Protein AF-A0A1B7IRX9-F1 (afdb_monomer_lite)

InterPro domains:
  IPR057382 Type VI secretion system effector TseH-like [PF25218] (45-172)

Sequence (177 aa):
MAGGWNSYQYPLSPVTQIDPLGLDACKILYPDYPIEYMDGKTSTWLGGHGGILGYDKNGTTKYYEYGRYAPGLKGIVGAKLSADDGNVRSISMPDLVLGKDGNPTDESLEKLKANLSKKAGKNTNAELTCSKNVDEKKLYEYIDKIANDKDRPKYDWNPLSANQCRSFAENAFEAGQ

Organism: NCBI:txid1354251

pLDDT: mean 84.07, std 19.35, range [28.73, 98.25]

Structure (mmCIF, N/CA/C/O backbone):
data_AF-A0A1B7IRX9-F1
#
_entry.id   AF-A0A1B7IRX9-F1
#
loop_
_atom_site.group_PDB
_atom_site.id
_atom_site.type_symbol
_atom_site.label_atom_id
_atom_site.label_alt_id
_atom_site.label_comp_id
_atom_site.label_asym_id
_atom_site.label_entity_id
_atom_site.label_seq_id
_atom_site.pdbx_PDB_ins_code
_atom_site.Cartn_x
_atom_site.Cartn_y
_atom_site.Cartn_z
_atom_site.occupancy
_atom_site.B_iso_or_equiv
_atom_site.auth_seq_id
_atom_site.auth_comp_id
_atom_site.auth_asym_id
_atom_site.auth_atom_id
_atom_site.pdbx_PDB_model_num
ATOM 1 N N . MET A 1 1 ? -2.072 27.822 28.659 1.00 35.50 1 MET A N 1
ATOM 2 C CA . MET A 1 1 ? -3.222 26.887 28.652 1.00 35.50 1 MET A CA 1
ATOM 3 C C . MET A 1 1 ? -4.266 27.511 27.733 1.00 35.50 1 MET A C 1
ATOM 5 O O . MET A 1 1 ? -4.528 28.683 27.928 1.00 35.50 1 MET A O 1
ATOM 9 N N . ALA A 1 2 ? -4.804 26.900 26.683 1.00 37.03 2 ALA A N 1
ATOM 10 C CA . ALA A 1 2 ? -4.904 25.497 26.306 1.00 37.03 2 ALA A CA 1
ATOM 11 C C . ALA A 1 2 ? -4.856 25.370 24.768 1.00 37.03 2 ALA A C 1
ATOM 13 O O . ALA A 1 2 ? -5.314 26.265 24.060 1.00 37.03 2 ALA A O 1
ATOM 14 N N . GLY A 1 3 ? -4.262 24.279 24.276 1.00 30.31 3 GLY A N 1
ATOM 15 C CA . GLY A 1 3 ? -4.197 23.946 22.855 1.00 30.31 3 GLY A CA 1
ATOM 16 C C . GLY A 1 3 ? -5.569 23.549 22.317 1.00 30.31 3 GLY A C 1
ATOM 17 O O . GLY A 1 3 ? -6.278 22.757 22.939 1.00 30.31 3 GLY A O 1
ATOM 18 N N . GLY A 1 4 ? -5.933 24.137 21.178 1.00 31.92 4 GLY A N 1
ATOM 19 C CA . GLY A 1 4 ? -7.154 23.831 20.446 1.00 31.92 4 GLY A CA 1
ATOM 20 C C . GLY A 1 4 ? -7.133 22.406 19.904 1.00 31.92 4 GLY A C 1
ATOM 21 O O . GLY A 1 4 ? -6.112 21.914 19.425 1.00 31.92 4 GLY A O 1
ATOM 22 N N . TRP A 1 5 ? -8.279 21.749 20.021 1.00 32.03 5 TRP A N 1
ATOM 23 C CA . TRP A 1 5 ? -8.534 20.421 19.495 1.00 32.03 5 TRP A CA 1
ATOM 24 C C . TRP A 1 5 ? -8.496 20.473 17.966 1.00 32.03 5 TRP A C 1
ATOM 26 O O . TRP A 1 5 ? -9.339 21.122 17.352 1.00 32.03 5 TRP A O 1
ATOM 36 N N . ASN A 1 6 ? -7.538 19.784 17.348 1.00 32.06 6 ASN A N 1
ATOM 37 C CA . ASN A 1 6 ? -7.607 19.477 15.923 1.00 32.06 6 ASN A CA 1
ATOM 38 C C . ASN A 1 6 ? -8.446 18.207 15.761 1.00 32.06 6 ASN A C 1
ATOM 40 O O . ASN A 1 6 ? -7.935 17.095 15.872 1.00 32.06 6 ASN A O 1
ATOM 44 N N . SER A 1 7 ? -9.747 18.374 15.536 1.00 36.53 7 SER A N 1
ATOM 45 C CA . SER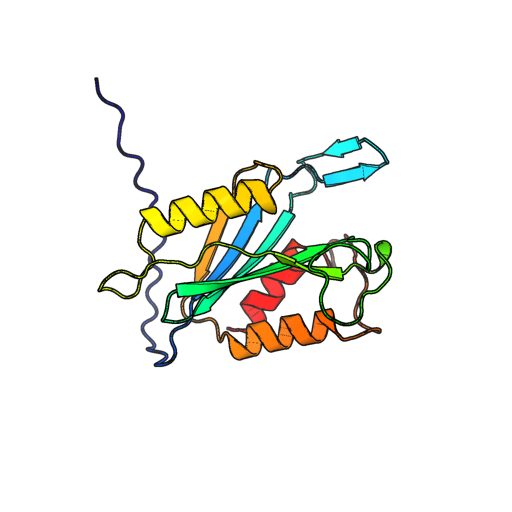 A 1 7 ? -10.611 17.302 15.050 1.00 36.53 7 SER A CA 1
ATOM 46 C C . SER A 1 7 ? -10.246 17.023 13.594 1.00 36.53 7 SER A C 1
ATOM 48 O O . SER A 1 7 ? -10.586 17.810 12.710 1.00 36.53 7 SER A O 1
ATOM 50 N N . TYR A 1 8 ? -9.537 15.923 13.335 1.00 35.66 8 TYR A N 1
ATOM 51 C CA . TYR A 1 8 ? -9.414 15.386 11.982 1.00 35.66 8 TYR A CA 1
ATOM 52 C C . TYR A 1 8 ? -10.816 15.000 11.508 1.00 35.66 8 TYR A C 1
ATOM 54 O O . TYR A 1 8 ? -11.384 13.989 11.910 1.00 35.66 8 TYR A O 1
ATOM 62 N N . GLN A 1 9 ? -11.408 15.879 10.709 1.00 28.73 9 GLN A N 1
ATOM 63 C CA . GLN A 1 9 ? -12.747 15.723 10.178 1.00 28.73 9 GLN A CA 1
ATOM 64 C C . GLN A 1 9 ? -12.656 14.788 8.971 1.00 28.73 9 GLN A C 1
ATOM 66 O O . GLN A 1 9 ? -12.203 15.182 7.897 1.00 28.73 9 GLN A O 1
ATOM 71 N N . TYR A 1 10 ? -13.044 13.529 9.161 1.00 34.88 10 TYR A N 1
ATOM 72 C CA . TYR A 1 10 ? -13.281 12.610 8.054 1.00 34.88 10 TYR A CA 1
ATOM 73 C C . TYR A 1 10 ? -14.354 13.203 7.129 1.00 34.88 10 TYR A C 1
ATOM 75 O O . TYR A 1 10 ? -15.427 13.571 7.621 1.00 34.88 10 TYR A O 1
ATOM 83 N N . PRO A 1 11 ? -14.124 13.314 5.808 1.00 35.00 11 PRO A N 1
ATOM 84 C CA . PRO A 1 11 ? -15.180 13.731 4.902 1.00 35.00 11 PRO A CA 1
ATOM 85 C C . PRO A 1 11 ? -16.249 12.633 4.835 1.00 35.00 11 PRO A C 1
ATOM 87 O O . PRO A 1 11 ? -16.075 11.596 4.198 1.00 35.00 11 PRO A O 1
ATOM 90 N N . LEU A 1 12 ? -17.374 12.875 5.508 1.00 35.41 12 LEU A N 1
ATOM 91 C CA . LEU A 1 12 ? -18.608 12.107 5.372 1.00 35.41 12 LEU A CA 1
ATOM 92 C C . LEU A 1 12 ? -19.212 12.387 3.990 1.00 35.41 12 LEU A C 1
ATOM 94 O O . LEU A 1 12 ? -19.914 13.378 3.803 1.00 35.41 12 LEU A O 1
ATOM 98 N N . SER A 1 13 ? -18.940 11.518 3.018 1.00 36.47 13 SER A N 1
ATOM 99 C CA . SER A 1 13 ? -19.715 11.466 1.772 1.00 36.47 13 SER A CA 1
ATOM 100 C C . SER A 1 13 ? -20.888 10.493 1.951 1.00 36.47 13 SER A C 1
ATOM 102 O O . SER A 1 13 ? -20.649 9.338 2.307 1.00 36.47 13 SER A O 1
ATOM 104 N N . PRO A 1 14 ? -22.152 10.909 1.736 1.00 40.47 14 PRO A N 1
ATOM 105 C CA . PRO A 1 14 ? -23.306 10.047 1.934 1.00 40.47 14 PRO A CA 1
ATOM 106 C C . PRO A 1 14 ? -23.668 9.346 0.621 1.00 40.47 14 PRO A C 1
ATOM 108 O O . PRO A 1 14 ? -24.280 9.943 -0.260 1.00 40.47 14 PRO A O 1
ATOM 111 N N . VAL A 1 15 ? -23.342 8.059 0.500 1.00 36.66 15 VAL A N 1
ATOM 112 C CA . VAL A 1 15 ? -24.047 7.157 -0.421 1.00 36.66 15 VAL A CA 1
ATOM 113 C C . VAL A 1 15 ? -24.377 5.886 0.344 1.00 36.66 15 VAL A C 1
ATOM 115 O O . VAL A 1 15 ? -23.550 5.003 0.533 1.00 36.66 15 VAL A O 1
ATOM 118 N N . THR A 1 16 ? -25.611 5.831 0.834 1.00 37.12 16 THR A N 1
ATOM 119 C CA . THR A 1 16 ? -26.227 4.642 1.413 1.00 37.12 16 THR A CA 1
ATOM 120 C C . THR A 1 16 ? -26.500 3.620 0.313 1.00 37.12 16 THR A C 1
ATOM 122 O O . THR A 1 16 ? -27.545 3.679 -0.334 1.00 37.12 16 THR A O 1
ATOM 125 N N . GLN A 1 17 ? -25.586 2.669 0.132 1.00 33.25 17 GLN A N 1
ATOM 126 C CA . GLN A 1 17 ? -25.903 1.312 -0.310 1.00 33.25 17 GLN A CA 1
ATOM 127 C C . GLN A 1 17 ? -25.131 0.346 0.589 1.00 33.25 17 GLN A C 1
ATOM 129 O O . GLN A 1 17 ? -23.916 0.420 0.710 1.00 33.25 17 GLN A O 1
ATOM 134 N N . ILE A 1 18 ? -25.879 -0.476 1.318 1.00 33.69 18 ILE A N 1
ATOM 135 C CA . ILE A 1 18 ? -25.355 -1.413 2.306 1.00 33.69 18 ILE A CA 1
ATOM 136 C C . ILE A 1 18 ? -24.805 -2.613 1.535 1.00 33.69 18 ILE A C 1
ATOM 138 O O . ILE A 1 18 ? -25.586 -3.428 1.047 1.00 33.69 18 ILE A O 1
ATOM 142 N N . ASP A 1 19 ? -23.482 -2.711 1.427 1.00 36.62 19 ASP A N 1
ATOM 143 C CA . ASP A 1 19 ? -22.813 -3.974 1.133 1.00 36.62 19 ASP A CA 1
ATOM 144 C C . ASP A 1 19 ? -22.775 -4.812 2.430 1.00 36.62 19 ASP A C 1
ATOM 146 O O . ASP A 1 19 ? -22.166 -4.385 3.414 1.00 36.62 19 ASP A O 1
ATOM 150 N N . PRO A 1 20 ? -23.439 -5.981 2.490 1.00 34.28 20 PRO A N 1
ATOM 151 C CA . PRO A 1 20 ? -23.409 -6.858 3.659 1.00 34.28 20 PRO A CA 1
ATOM 152 C C . PRO A 1 20 ? -22.036 -7.511 3.919 1.00 34.28 20 PRO A C 1
ATOM 154 O O . PRO A 1 20 ? -21.896 -8.205 4.932 1.00 34.28 20 PRO A O 1
ATOM 157 N N . LEU A 1 21 ? -21.035 -7.308 3.048 1.00 41.62 21 LEU A N 1
ATOM 158 C CA . LEU A 1 21 ? -19.629 -7.630 3.317 1.00 41.62 21 LEU A CA 1
ATOM 159 C C . LEU A 1 21 ? -18.827 -6.411 3.803 1.00 41.62 21 LEU A C 1
ATOM 161 O O . LEU A 1 21 ? -18.065 -6.585 4.749 1.00 41.62 21 LEU A O 1
ATOM 165 N N . GLY A 1 22 ? -19.063 -5.210 3.260 1.00 42.44 22 GLY A N 1
ATOM 166 C CA . GLY A 1 22 ? -18.784 -3.907 3.885 1.00 42.44 22 GLY A CA 1
ATOM 167 C C . GLY A 1 22 ? -17.327 -3.699 4.286 1.00 42.44 22 GLY A C 1
ATOM 168 O O . GLY A 1 22 ? -17.047 -3.407 5.450 1.00 42.44 22 GLY A O 1
ATOM 169 N N . LEU A 1 23 ? -16.412 -3.926 3.346 1.00 61.25 23 LEU A N 1
ATOM 170 C CA . LEU A 1 23 ? -14.978 -3.824 3.584 1.00 61.25 23 LEU A CA 1
ATOM 171 C C . LEU A 1 23 ? -14.453 -2.496 3.058 1.00 61.25 23 LEU A C 1
ATOM 173 O O . LEU A 1 23 ? -14.716 -2.103 1.924 1.00 61.25 23 LEU A O 1
ATOM 177 N N . ASP A 1 24 ? -13.704 -1.801 3.903 1.00 76.88 24 ASP A N 1
ATOM 178 C CA . ASP A 1 24 ? -13.170 -0.496 3.564 1.00 76.88 24 ASP A CA 1
ATOM 179 C C . ASP A 1 24 ? -11.752 -0.673 3.005 1.00 76.88 24 ASP A C 1
ATOM 181 O O . ASP A 1 24 ? -10.912 -1.399 3.552 1.00 76.88 24 ASP A O 1
ATOM 185 N N . ALA A 1 25 ? -11.454 0.043 1.925 1.00 90.00 25 ALA A N 1
ATOM 186 C CA . ALA A 1 25 ? -10.087 0.224 1.461 1.00 90.00 25 ALA A CA 1
ATOM 187 C C . ALA A 1 25 ? -9.665 1.677 1.650 1.00 90.00 25 ALA A C 1
ATOM 189 O O . ALA A 1 25 ? -10.482 2.593 1.573 1.00 90.00 25 ALA A O 1
ATOM 190 N N . CYS A 1 26 ? -8.374 1.892 1.859 1.00 90.88 26 CYS A N 1
ATOM 191 C CA . CYS A 1 26 ? -7.753 3.195 2.000 1.00 90.88 26 CYS A CA 1
ATOM 192 C C . CYS A 1 26 ? -6.591 3.314 1.023 1.00 90.88 26 CYS A C 1
ATOM 194 O O . CYS A 1 26 ? -5.636 2.540 1.100 1.00 90.88 26 CYS A O 1
ATOM 196 N N . LYS A 1 27 ? -6.628 4.327 0.158 1.00 93.31 27 LYS A N 1
ATOM 197 C CA . LYS A 1 27 ? -5.426 4.812 -0.525 1.00 93.31 27 LYS A CA 1
ATOM 198 C C . LYS A 1 27 ? -4.555 5.529 0.494 1.00 93.31 27 LYS A C 1
ATOM 200 O O . LYS A 1 27 ? -5.067 6.331 1.275 1.00 93.31 27 LYS A O 1
ATOM 205 N N . ILE A 1 28 ? -3.258 5.250 0.482 1.00 93.44 28 ILE A N 1
ATOM 206 C CA . ILE A 1 28 ? -2.276 5.896 1.348 1.00 93.44 28 ILE A CA 1
ATOM 207 C C . ILE A 1 28 ? -1.292 6.651 0.480 1.00 93.44 28 ILE A C 1
ATOM 209 O O . ILE A 1 28 ? -0.673 6.067 -0.408 1.00 93.44 28 ILE A O 1
ATOM 213 N N . LEU A 1 29 ? -1.128 7.936 0.765 1.00 93.44 29 LEU A N 1
ATOM 214 C CA . LEU A 1 29 ? -0.119 8.780 0.152 1.00 93.44 29 LEU A CA 1
ATOM 215 C C . LEU A 1 29 ? 0.897 9.219 1.202 1.00 93.44 29 LEU A C 1
ATOM 217 O O . LEU A 1 29 ? 0.563 9.492 2.353 1.00 93.44 29 LEU A O 1
ATOM 221 N N . TYR A 1 30 ? 2.150 9.306 0.774 1.00 93.50 30 TYR A N 1
ATOM 222 C CA . TYR A 1 30 ? 3.254 9.854 1.550 1.00 93.50 30 TYR A CA 1
ATOM 223 C C . TYR A 1 30 ? 3.849 11.027 0.764 1.00 93.50 30 TYR A C 1
ATOM 225 O O . TYR A 1 30 ? 4.839 10.826 0.054 1.00 93.50 30 TYR A O 1
ATOM 233 N N . PRO A 1 31 ? 3.251 12.232 0.819 1.00 88.88 31 PRO A N 1
ATOM 234 C CA . PRO A 1 31 ? 3.652 13.350 -0.040 1.00 88.88 31 PRO A CA 1
ATOM 235 C C . PRO A 1 31 ? 5.114 13.757 0.155 1.00 88.88 31 PRO A C 1
ATOM 237 O O . PRO A 1 31 ? 5.824 14.010 -0.814 1.00 88.88 31 PRO A O 1
ATOM 240 N N . ASP A 1 32 ? 5.584 13.726 1.403 1.00 89.06 32 ASP A N 1
ATOM 241 C CA . ASP A 1 32 ? 6.950 14.109 1.766 1.00 89.06 32 ASP A CA 1
ATOM 242 C C . ASP A 1 32 ? 7.960 12.961 1.635 1.00 89.06 32 ASP A C 1
ATOM 244 O O . ASP A 1 32 ? 9.106 13.090 2.068 1.00 89.06 32 ASP A O 1
ATOM 248 N N . TYR A 1 33 ? 7.562 11.816 1.069 1.00 89.38 33 TYR A N 1
ATOM 249 C CA . TYR A 1 33 ? 8.454 10.669 0.943 1.00 89.38 33 TYR A CA 1
ATOM 250 C C . TYR A 1 33 ? 9.650 10.995 0.034 1.00 89.38 33 TYR A C 1
ATOM 252 O O . TYR A 1 33 ? 9.459 11.350 -1.134 1.00 89.38 33 TYR A O 1
ATOM 260 N N . PRO A 1 34 ? 10.895 10.818 0.512 1.00 87.19 34 PRO A N 1
ATOM 261 C CA . PRO A 1 34 ? 12.079 11.093 -0.286 1.00 87.19 34 PRO A CA 1
ATOM 262 C C . PRO A 1 34 ? 12.299 9.976 -1.314 1.00 87.19 34 PRO A C 1
ATOM 264 O O . PRO A 1 34 ? 12.723 8.85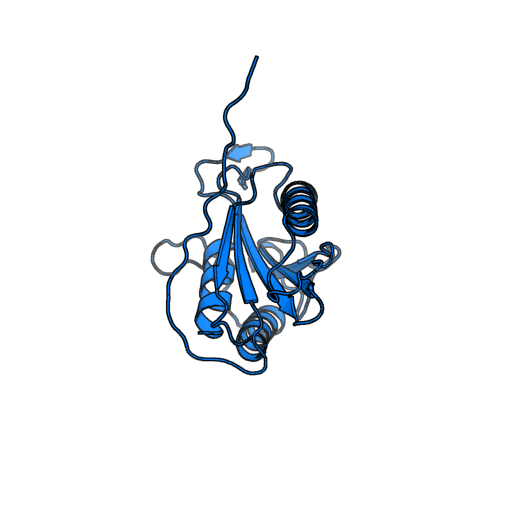8 -0.979 1.00 87.19 34 PRO A O 1
ATOM 267 N N . ILE A 1 35 ? 12.029 10.297 -2.581 1.00 83.31 35 ILE A N 1
ATOM 268 C CA . ILE A 1 35 ? 12.271 9.411 -3.720 1.00 83.31 35 ILE A CA 1
ATOM 269 C C . ILE A 1 35 ? 13.721 9.549 -4.152 1.00 83.31 35 ILE A C 1
ATOM 271 O O . ILE A 1 35 ? 14.186 10.645 -4.464 1.00 83.31 35 ILE A O 1
ATOM 275 N N . GLU A 1 36 ? 14.422 8.423 -4.202 1.00 81.12 36 GLU A N 1
ATOM 276 C CA . GLU A 1 36 ? 15.765 8.350 -4.760 1.00 81.12 36 GLU A CA 1
ATOM 277 C C . GLU A 1 36 ? 15.697 8.288 -6.290 1.00 81.12 36 GLU A C 1
ATOM 279 O O . GLU A 1 36 ? 15.080 7.387 -6.872 1.00 81.12 36 GLU A O 1
ATOM 284 N N . TYR A 1 37 ? 16.289 9.288 -6.940 1.00 76.00 37 TYR A N 1
ATOM 285 C CA . TYR A 1 37 ? 16.298 9.422 -8.402 1.00 76.00 37 TYR A CA 1
ATOM 286 C C . TYR A 1 37 ? 17.691 9.198 -9.002 1.00 76.00 37 TYR A C 1
ATOM 288 O O . TYR A 1 37 ? 17.808 8.912 -10.190 1.00 76.00 37 TYR A O 1
ATOM 296 N N . MET A 1 38 ? 18.734 9.298 -8.179 1.00 74.69 38 MET A N 1
ATOM 297 C CA . MET A 1 38 ? 20.121 8.937 -8.470 1.00 74.69 38 MET A CA 1
ATOM 298 C C . MET A 1 38 ? 20.759 8.439 -7.173 1.00 74.69 38 MET A C 1
ATOM 300 O O . MET A 1 38 ? 20.298 8.827 -6.102 1.00 74.69 38 MET A O 1
ATOM 304 N N . ASP A 1 39 ? 21.826 7.647 -7.273 1.00 79.12 39 ASP A N 1
ATOM 305 C CA . ASP A 1 39 ? 22.533 7.080 -6.118 1.00 79.12 39 ASP A CA 1
ATOM 306 C C . ASP A 1 39 ? 22.854 8.153 -5.059 1.00 79.12 39 ASP A C 1
ATOM 308 O O . ASP A 1 39 ? 23.522 9.157 -5.338 1.00 79.12 39 ASP A O 1
ATOM 312 N N . GLY A 1 40 ? 22.279 7.988 -3.866 1.00 77.06 40 GLY A N 1
ATOM 313 C CA . GLY A 1 40 ? 22.431 8.898 -2.729 1.00 77.06 40 GLY A CA 1
ATOM 314 C C . GLY A 1 40 ? 21.684 10.237 -2.835 1.00 77.06 40 GLY A C 1
ATOM 315 O O . GLY A 1 40 ? 21.737 11.037 -1.898 1.00 77.06 40 GLY A O 1
ATOM 316 N N . LYS A 1 41 ? 20.964 10.510 -3.931 1.00 80.81 41 LYS A N 1
ATOM 317 C CA . LYS A 1 41 ? 20.188 11.745 -4.129 1.00 80.81 41 LYS A CA 1
ATOM 318 C C . LYS A 1 41 ? 18.692 11.483 -4.051 1.00 80.81 41 LYS A C 1
ATOM 320 O O . LYS A 1 41 ? 18.114 10.783 -4.884 1.00 80.81 41 LYS A O 1
ATOM 325 N N . THR A 1 42 ? 18.047 12.138 -3.089 1.00 83.06 42 THR A N 1
ATOM 326 C CA . THR A 1 42 ? 16.599 12.053 -2.884 1.00 83.06 42 THR A CA 1
ATOM 327 C C . THR A 1 42 ? 15.903 13.394 -3.093 1.00 83.06 42 THR A C 1
ATOM 329 O O . THR A 1 42 ? 16.515 14.452 -2.955 1.00 83.06 42 THR A O 1
ATOM 332 N N . SER A 1 43 ? 14.625 13.353 -3.468 1.00 78.56 43 SER A N 1
ATOM 333 C CA . SER A 1 43 ? 13.761 14.530 -3.582 1.00 78.56 43 SER A CA 1
ATOM 334 C C . SER A 1 43 ? 12.342 14.196 -3.134 1.00 78.56 43 SER A C 1
ATOM 336 O O . SER A 1 43 ? 11.837 13.109 -3.419 1.00 78.56 43 SER A O 1
ATOM 338 N N . THR A 1 44 ? 11.693 15.141 -2.456 1.00 81.75 44 THR A N 1
ATOM 339 C CA . THR A 1 44 ? 10.271 15.069 -2.084 1.00 81.75 44 THR A CA 1
ATOM 340 C C . THR A 1 44 ? 9.366 15.695 -3.151 1.00 81.75 44 THR A C 1
ATOM 342 O O . THR A 1 44 ? 8.175 15.414 -3.207 1.00 81.75 44 THR A O 1
ATOM 345 N N . TRP A 1 45 ? 9.924 16.479 -4.083 1.00 75.88 45 TRP A N 1
ATOM 346 C CA . TRP A 1 45 ? 9.158 17.151 -5.144 1.00 75.88 45 TRP A CA 1
ATOM 347 C C . TRP A 1 45 ? 8.663 16.211 -6.246 1.00 75.88 45 TRP A C 1
ATOM 349 O O . TRP A 1 45 ? 7.865 16.608 -7.088 1.00 75.88 45 TRP A O 1
ATOM 359 N N . LEU A 1 46 ? 9.109 14.953 -6.242 1.00 71.31 46 LEU A N 1
ATOM 360 C CA . LEU A 1 46 ? 8.698 13.936 -7.214 1.00 71.31 46 LEU A CA 1
ATOM 361 C C . LEU A 1 46 ? 7.324 13.313 -6.889 1.00 71.31 46 LEU A C 1
ATOM 363 O O . LEU A 1 46 ? 6.899 12.350 -7.528 1.00 71.31 46 LEU A O 1
ATOM 367 N N . GLY A 1 47 ? 6.602 13.892 -5.924 1.00 74.94 47 GLY A N 1
ATOM 368 C CA . GLY A 1 47 ? 5.222 13.540 -5.602 1.00 74.94 47 GLY A CA 1
ATOM 369 C C . GLY A 1 47 ? 5.069 12.369 -4.632 1.00 74.94 47 GLY A C 1
ATOM 370 O O . GLY A 1 47 ? 3.969 11.834 -4.506 1.00 74.94 47 GLY A O 1
ATOM 371 N N . GLY A 1 48 ? 6.150 11.988 -3.951 1.00 87.94 48 GLY A N 1
ATOM 372 C CA . GLY A 1 48 ? 6.111 11.051 -2.837 1.00 87.94 48 GLY A CA 1
ATOM 373 C C . GLY A 1 48 ? 5.867 9.586 -3.214 1.00 87.94 48 GLY A C 1
ATOM 374 O O . GLY A 1 48 ? 6.151 9.140 -4.325 1.00 87.94 48 GLY A O 1
ATOM 375 N N . HIS A 1 49 ? 5.354 8.818 -2.253 1.00 93.69 49 HIS A N 1
ATOM 376 C CA . HIS A 1 49 ? 5.077 7.383 -2.389 1.00 93.69 49 HIS A CA 1
ATOM 377 C C . HIS A 1 49 ? 3.594 7.079 -2.168 1.00 93.69 49 HIS A C 1
ATOM 379 O O . HIS A 1 49 ? 2.869 7.891 -1.595 1.00 93.69 49 HIS A O 1
ATOM 385 N N . GLY A 1 50 ? 3.144 5.915 -2.631 1.00 94.25 50 GLY A N 1
ATOM 386 C CA . GLY A 1 50 ? 1.753 5.490 -2.534 1.00 94.25 50 GLY A CA 1
ATOM 387 C C . GLY A 1 50 ? 1.608 4.005 -2.221 1.00 94.25 50 GLY A C 1
ATOM 388 O O . GLY A 1 50 ? 2.425 3.182 -2.636 1.00 94.25 50 GLY A O 1
ATOM 389 N N . GLY A 1 51 ? 0.542 3.673 -1.504 1.00 96.69 51 GLY A N 1
ATOM 390 C CA . GLY A 1 51 ? 0.158 2.306 -1.183 1.00 96.69 51 GLY A CA 1
ATOM 391 C C . GLY A 1 51 ? -1.351 2.170 -1.022 1.00 96.69 51 GLY A C 1
ATOM 392 O O . GLY A 1 51 ? -2.087 3.157 -1.020 1.00 96.69 51 GLY A O 1
ATOM 393 N N . ILE A 1 52 ? -1.807 0.934 -0.887 1.00 96.62 52 ILE A N 1
ATOM 394 C CA . ILE A 1 52 ? -3.213 0.581 -0.706 1.00 96.62 52 ILE A CA 1
ATOM 395 C C . ILE A 1 52 ? -3.339 -0.332 0.512 1.00 96.62 52 ILE A C 1
ATOM 397 O O . ILE A 1 52 ? -2.542 -1.256 0.693 1.00 96.62 52 ILE A O 1
ATOM 401 N N . LEU A 1 53 ? -4.323 -0.061 1.364 1.00 95.12 53 LEU A N 1
ATOM 402 C CA . LEU A 1 53 ? -4.654 -0.886 2.521 1.00 95.12 53 LEU A CA 1
ATOM 403 C C . LEU A 1 53 ? -6.116 -1.295 2.436 1.00 95.12 53 LEU A C 1
ATOM 405 O O . LEU A 1 53 ? -6.976 -0.428 2.364 1.00 95.12 53 LEU A O 1
ATOM 409 N N . GLY A 1 54 ? -6.389 -2.593 2.471 1.00 92.62 54 GLY A N 1
ATOM 410 C CA . GLY A 1 54 ? -7.730 -3.112 2.750 1.00 92.62 54 GLY A CA 1
ATOM 411 C C . GLY A 1 54 ? -7.825 -3.559 4.203 1.00 92.62 54 GLY A C 1
ATOM 412 O O . GLY A 1 54 ? -6.802 -3.949 4.785 1.00 92.62 54 GLY A O 1
ATOM 413 N N . TYR A 1 55 ? -9.022 -3.514 4.782 1.00 89.62 55 TYR A N 1
ATOM 414 C CA . TYR A 1 55 ? -9.299 -4.217 6.029 1.00 89.62 55 TYR A CA 1
ATOM 415 C C . TYR A 1 55 ? -10.663 -4.894 6.045 1.00 89.62 55 TYR A C 1
ATOM 417 O O . TYR A 1 55 ? -11.636 -4.386 5.489 1.00 89.62 55 TYR A O 1
ATOM 425 N N . ASP A 1 56 ? -10.717 -6.044 6.716 1.00 87.56 56 ASP A N 1
ATOM 426 C CA . ASP A 1 56 ? -11.940 -6.825 6.822 1.00 87.56 56 ASP A CA 1
ATOM 427 C C . ASP A 1 56 ? -12.863 -6.330 7.964 1.00 87.56 56 ASP A C 1
ATOM 429 O O . ASP A 1 56 ? -12.506 -5.467 8.771 1.00 87.56 56 ASP A O 1
ATOM 433 N N . LYS A 1 57 ? -14.050 -6.931 8.095 1.00 86.06 57 LYS A N 1
ATOM 434 C CA . LYS A 1 57 ? -15.020 -6.642 9.171 1.00 86.06 57 LYS A CA 1
ATOM 435 C C . LYS A 1 57 ? -14.534 -6.980 10.587 1.00 86.06 57 LYS A C 1
ATOM 437 O O . LYS A 1 57 ? -15.216 -6.663 11.557 1.00 86.06 57 LYS A O 1
ATOM 442 N N . ASN A 1 58 ? -13.415 -7.691 10.716 1.00 89.25 58 ASN A N 1
ATOM 443 C CA . ASN A 1 58 ? -12.754 -7.964 11.989 1.00 89.25 58 ASN A CA 1
ATOM 444 C C . ASN A 1 58 ? -11.630 -6.948 12.260 1.00 89.25 58 ASN A C 1
ATOM 446 O O . ASN A 1 58 ? -11.006 -7.002 13.317 1.00 89.25 58 ASN A O 1
ATOM 450 N N . GLY A 1 59 ? -11.375 -6.037 11.316 1.00 89.88 59 GLY A N 1
ATOM 451 C CA . GLY A 1 59 ? -10.273 -5.088 11.336 1.00 89.88 59 GLY A CA 1
ATOM 452 C C . GLY A 1 59 ? -8.944 -5.680 10.866 1.00 89.88 59 GLY A C 1
ATOM 453 O O . GLY A 1 59 ? -7.918 -5.017 11.002 1.00 89.88 59 GLY A O 1
ATOM 454 N N . THR A 1 60 ? -8.917 -6.897 10.312 1.00 92.81 60 THR A N 1
ATOM 455 C CA . THR A 1 60 ? -7.684 -7.496 9.789 1.00 92.81 60 THR A CA 1
ATOM 456 C C . THR A 1 60 ? -7.201 -6.719 8.576 1.00 92.81 60 THR A C 1
ATOM 458 O O . THR A 1 60 ? -7.911 -6.616 7.582 1.00 92.81 60 THR A O 1
ATOM 461 N N . THR A 1 61 ? -5.982 -6.188 8.643 1.00 93.44 61 THR A N 1
ATOM 462 C CA . THR A 1 61 ? -5.431 -5.292 7.620 1.00 93.44 61 THR A CA 1
ATOM 463 C C . THR A 1 61 ? -4.518 -6.022 6.640 1.00 93.44 61 THR A C 1
ATOM 465 O O . THR A 1 61 ? -3.723 -6.888 7.016 1.00 93.44 61 THR A O 1
ATOM 468 N N . LYS A 1 62 ? -4.543 -5.610 5.369 1.00 95.56 62 LYS A N 1
ATOM 469 C CA . LYS A 1 62 ? -3.494 -5.953 4.401 1.00 95.56 62 LYS A CA 1
ATOM 470 C C . LYS A 1 62 ? -3.065 -4.721 3.630 1.00 95.56 62 LYS A C 1
ATOM 472 O O . LYS A 1 62 ? -3.864 -4.101 2.934 1.00 95.56 62 LYS A O 1
ATOM 477 N N . TYR A 1 63 ? -1.780 -4.405 3.739 1.00 97.12 63 TYR A N 1
ATOM 478 C CA . TYR A 1 63 ? -1.148 -3.309 3.021 1.00 97.12 63 TYR A CA 1
ATOM 479 C C . TYR A 1 63 ? -0.282 -3.836 1.882 1.00 97.12 63 TYR A C 1
ATOM 481 O O . TYR A 1 63 ? 0.515 -4.768 2.067 1.00 97.12 63 TYR A O 1
ATOM 489 N N . TYR A 1 64 ? -0.397 -3.177 0.735 1.00 98.25 64 TYR A N 1
ATOM 490 C CA . TYR A 1 64 ? 0.423 -3.419 -0.437 1.00 98.25 64 TYR A CA 1
ATOM 491 C C . TYR A 1 64 ? 0.938 -2.107 -1.019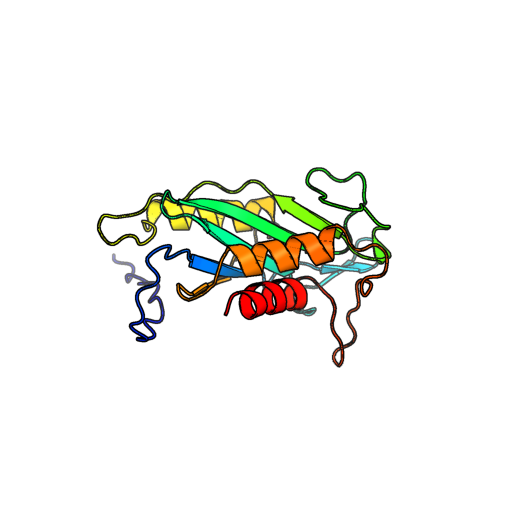 1.00 98.25 64 TYR A C 1
ATOM 493 O O . TYR A 1 64 ? 0.254 -1.086 -1.039 1.00 98.25 64 TYR A O 1
ATOM 501 N N . GLU A 1 65 ? 2.149 -2.161 -1.547 1.00 97.44 65 GLU A N 1
ATOM 502 C CA . GLU A 1 65 ? 2.763 -1.077 -2.298 1.00 97.44 65 GLU A CA 1
ATOM 503 C C . GLU A 1 65 ? 3.434 -1.621 -3.551 1.00 97.44 65 GLU A C 1
ATOM 505 O O . GLU A 1 65 ? 3.855 -2.777 -3.605 1.00 97.44 65 GLU A O 1
ATOM 510 N N . TYR A 1 66 ? 3.546 -0.773 -4.563 1.00 97.25 66 TYR A N 1
ATOM 511 C CA . TYR A 1 66 ? 4.232 -1.094 -5.804 1.00 97.25 66 TYR A CA 1
ATOM 512 C C . TYR A 1 66 ? 5.414 -0.155 -5.982 1.00 97.25 66 TYR A C 1
ATOM 514 O O . TYR A 1 66 ? 5.300 1.043 -5.751 1.00 97.25 66 TYR A O 1
ATOM 522 N N . GLY A 1 67 ? 6.567 -0.684 -6.366 1.00 94.62 67 GLY A N 1
ATOM 523 C CA . GLY A 1 67 ? 7.786 0.111 -6.414 1.00 94.62 67 GLY A CA 1
ATOM 524 C C . GLY A 1 67 ? 8.946 -0.635 -7.038 1.00 94.62 67 GLY A C 1
ATOM 525 O O . GLY A 1 67 ? 8.868 -1.835 -7.295 1.00 94.62 67 GLY A O 1
ATOM 526 N N . ARG A 1 68 ? 10.054 0.076 -7.249 1.00 94.19 68 ARG A N 1
ATOM 527 C CA . ARG A 1 68 ? 11.308 -0.500 -7.751 1.00 94.19 68 ARG A CA 1
ATOM 528 C C . ARG A 1 68 ? 12.044 -1.276 -6.657 1.00 94.19 68 ARG A C 1
ATOM 530 O O . ARG A 1 68 ? 13.097 -0.868 -6.177 1.00 94.19 68 ARG A O 1
ATOM 537 N N . TYR A 1 69 ? 11.440 -2.365 -6.193 1.00 94.81 69 TYR A N 1
ATOM 538 C CA . TYR A 1 69 ? 11.993 -3.203 -5.136 1.00 94.81 69 TYR A CA 1
ATOM 539 C C . TYR A 1 69 ? 12.764 -4.382 -5.720 1.00 94.81 69 TYR A C 1
ATOM 541 O O . TYR A 1 69 ? 12.300 -5.030 -6.658 1.00 94.81 69 TYR A O 1
ATOM 549 N N . ALA A 1 70 ? 13.911 -4.708 -5.122 1.00 95.81 70 ALA A N 1
ATOM 550 C CA . ALA A 1 70 ? 14.663 -5.902 -5.486 1.00 95.81 70 ALA A CA 1
ATOM 551 C C . ALA A 1 70 ? 13.816 -7.175 -5.264 1.00 95.81 70 ALA A C 1
ATOM 553 O O . ALA A 1 70 ? 13.181 -7.292 -4.213 1.00 95.81 70 ALA A O 1
ATOM 554 N N . PRO A 1 71 ? 13.849 -8.165 -6.177 1.00 96.06 71 PRO A N 1
ATOM 555 C CA . PRO A 1 71 ? 13.014 -9.371 -6.086 1.00 96.06 71 PRO A CA 1
ATOM 556 C C . PRO A 1 71 ? 13.266 -10.218 -4.829 1.00 96.06 71 PRO A C 1
ATOM 558 O O . PRO A 1 71 ? 12.383 -10.945 -4.376 1.00 96.06 71 PRO A O 1
ATOM 561 N N . GLY A 1 72 ? 14.468 -10.119 -4.250 1.00 95.38 72 GLY A N 1
ATOM 562 C CA . GLY A 1 72 ? 14.843 -10.787 -3.000 1.00 95.38 72 GLY A CA 1
ATOM 563 C C . GLY A 1 72 ? 14.450 -10.032 -1.724 1.00 95.38 72 GLY A C 1
ATOM 564 O O . GLY A 1 72 ? 14.700 -10.532 -0.628 1.00 95.38 72 GLY A O 1
ATOM 565 N N . LEU A 1 73 ? 13.864 -8.833 -1.827 1.00 96.00 73 LEU A N 1
ATOM 566 C CA . LEU A 1 73 ? 13.454 -8.058 -0.659 1.00 96.00 73 LEU A CA 1
ATOM 567 C C . LEU A 1 73 ? 12.347 -8.796 0.114 1.00 96.00 73 LEU A C 1
ATOM 569 O O . LEU A 1 73 ? 11.457 -9.431 -0.455 1.00 96.00 73 LEU A O 1
ATOM 573 N N . LYS A 1 74 ? 12.366 -8.699 1.446 1.00 95.94 74 LYS A N 1
ATOM 574 C CA . LYS A 1 74 ? 11.301 -9.279 2.270 1.00 95.94 74 LYS A CA 1
ATOM 575 C C . LYS A 1 74 ? 9.952 -8.627 1.943 1.00 95.94 74 LYS A C 1
ATOM 577 O O . LYS A 1 74 ? 9.823 -7.398 1.967 1.00 95.94 74 LYS A O 1
ATOM 582 N N . GLY A 1 75 ? 8.948 -9.474 1.722 1.00 95.81 75 GLY A N 1
ATOM 583 C CA . GLY A 1 75 ? 7.569 -9.065 1.459 1.00 95.81 75 GLY A CA 1
ATOM 584 C C . GLY A 1 75 ? 7.220 -8.922 -0.021 1.00 95.81 75 GLY A C 1
ATOM 585 O O . GLY A 1 75 ? 6.084 -8.572 -0.310 1.00 95.81 75 GLY A O 1
ATOM 586 N N . ILE A 1 76 ? 8.137 -9.190 -0.960 1.00 97.69 76 ILE A N 1
ATOM 587 C CA . ILE A 1 76 ? 7.774 -9.228 -2.386 1.00 97.69 76 ILE A CA 1
ATOM 588 C C . ILE A 1 76 ? 6.860 -10.419 -2.666 1.00 97.69 76 ILE A C 1
ATOM 590 O O . ILE A 1 76 ? 7.165 -11.553 -2.279 1.00 97.69 76 ILE A O 1
ATOM 594 N N . VAL A 1 77 ? 5.754 -10.145 -3.354 1.00 96.62 77 VAL A N 1
ATOM 595 C CA . VAL A 1 77 ? 4.721 -11.121 -3.713 1.00 96.62 77 VAL A CA 1
ATOM 596 C C . VAL A 1 77 ? 4.699 -11.373 -5.224 1.00 96.62 77 VAL A C 1
ATOM 598 O O . VAL A 1 77 ? 5.166 -10.551 -6.010 1.00 96.62 77 VAL A O 1
ATOM 601 N N . GLY A 1 78 ? 4.173 -12.532 -5.622 1.00 96.75 78 GLY A N 1
ATOM 602 C CA . GLY A 1 78 ? 4.005 -12.919 -7.024 1.00 96.75 78 GLY A CA 1
ATOM 603 C C . GLY A 1 78 ? 5.304 -13.262 -7.764 1.00 96.75 78 GLY A C 1
ATOM 604 O O . GLY A 1 78 ? 6.170 -13.957 -7.228 1.00 96.75 78 GLY A O 1
ATOM 605 N N . ALA A 1 79 ? 5.417 -12.801 -9.013 1.00 95.94 79 ALA A N 1
ATOM 606 C CA . ALA A 1 79 ? 6.405 -13.239 -9.999 1.00 95.94 79 ALA A CA 1
ATOM 607 C C . ALA A 1 79 ? 7.847 -12.768 -9.741 1.00 95.94 79 ALA A C 1
ATOM 609 O O . ALA A 1 79 ? 8.764 -13.363 -10.305 1.00 95.94 79 ALA A O 1
ATOM 610 N N . LYS A 1 80 ? 8.054 -11.754 -8.882 1.00 95.81 80 LYS A N 1
ATOM 611 C CA . LYS A 1 80 ? 9.379 -11.246 -8.462 1.00 95.81 80 LYS A CA 1
ATOM 612 C C . LYS A 1 80 ? 10.286 -10.884 -9.649 1.00 95.81 80 LYS A C 1
ATOM 614 O O . LYS A 1 80 ? 11.299 -11.536 -9.896 1.00 95.81 80 LYS A O 1
ATOM 619 N N . LEU A 1 81 ? 9.916 -9.833 -10.374 1.00 95.88 81 LEU A N 1
ATOM 620 C CA . LEU A 1 81 ? 10.650 -9.323 -11.535 1.00 95.88 81 LEU A CA 1
ATOM 621 C C . LEU A 1 81 ? 11.894 -8.518 -11.122 1.00 95.88 81 LEU A C 1
ATOM 623 O O . LEU A 1 81 ? 12.184 -8.351 -9.933 1.00 95.88 81 LEU A O 1
ATOM 627 N N . SER A 1 82 ? 12.647 -8.006 -12.099 1.00 96.31 82 SER A N 1
ATOM 628 C CA . SER A 1 82 ? 13.758 -7.092 -11.817 1.00 96.31 82 SER A CA 1
ATOM 629 C C . SER A 1 82 ? 13.267 -5.839 -11.073 1.00 96.31 82 SER A C 1
ATOM 631 O O . SER A 1 82 ? 12.093 -5.476 -11.154 1.00 96.31 82 SER A O 1
ATOM 633 N N . ALA A 1 83 ? 14.151 -5.168 -10.329 1.00 93.94 83 ALA A N 1
ATOM 634 C CA . ALA A 1 83 ? 13.764 -3.954 -9.607 1.00 93.94 83 ALA A CA 1
ATOM 635 C C . ALA A 1 83 ? 13.274 -2.851 -10.561 1.00 93.94 83 ALA A C 1
ATOM 637 O O . ALA A 1 83 ? 12.332 -2.139 -10.224 1.00 93.94 83 ALA A O 1
ATOM 638 N N . ASP A 1 84 ? 13.859 -2.748 -11.755 1.00 92.62 84 ASP A N 1
ATOM 639 C CA . ASP A 1 84 ? 13.493 -1.736 -12.750 1.00 92.62 84 ASP A CA 1
ATOM 640 C C . ASP A 1 84 ? 12.105 -1.976 -13.356 1.00 92.62 84 ASP A C 1
ATOM 642 O O . ASP A 1 84 ? 11.400 -1.021 -13.667 1.00 92.62 84 ASP A O 1
ATOM 646 N N . ASP A 1 85 ? 11.661 -3.234 -13.444 1.00 94.81 85 ASP A N 1
ATOM 647 C CA . ASP A 1 85 ? 10.304 -3.570 -13.895 1.00 94.81 85 ASP A CA 1
ATOM 648 C C . ASP A 1 85 ? 9.237 -3.274 -12.822 1.00 94.81 85 ASP A C 1
ATOM 650 O O . ASP A 1 85 ? 8.036 -3.282 -13.110 1.00 94.81 85 ASP A O 1
ATOM 654 N N . GLY A 1 86 ? 9.670 -2.990 -11.589 1.00 95.25 86 GLY A N 1
ATOM 655 C CA . GLY A 1 86 ? 8.832 -2.808 -10.411 1.00 95.25 86 GLY A CA 1
ATOM 656 C C . GLY A 1 86 ? 8.311 -4.126 -9.849 1.00 95.25 86 GLY A C 1
ATOM 657 O O . GLY A 1 86 ? 8.197 -5.127 -10.547 1.00 95.25 86 GLY A O 1
ATOM 658 N N . ASN A 1 87 ? 7.954 -4.136 -8.569 1.00 97.81 87 ASN A N 1
ATOM 659 C CA . ASN A 1 87 ? 7.408 -5.289 -7.864 1.00 97.81 87 ASN A CA 1
ATOM 660 C C . ASN A 1 87 ? 6.353 -4.854 -6.847 1.00 97.81 87 ASN A C 1
ATOM 662 O O . ASN A 1 87 ? 6.446 -3.770 -6.268 1.00 97.81 87 ASN A O 1
ATOM 666 N N . VAL A 1 88 ? 5.373 -5.724 -6.604 1.00 98.06 88 VAL A N 1
ATOM 667 C CA . VAL A 1 88 ? 4.409 -5.549 -5.514 1.00 98.06 88 VAL A CA 1
ATOM 668 C C . VAL A 1 88 ? 5.024 -6.083 -4.225 1.00 98.06 88 VAL A C 1
ATOM 670 O O . VAL A 1 88 ? 5.592 -7.179 -4.187 1.00 98.06 88 VAL A O 1
ATOM 673 N N . ARG A 1 89 ? 4.899 -5.310 -3.153 1.00 98.06 89 ARG A N 1
ATOM 674 C CA . ARG A 1 89 ? 5.391 -5.641 -1.823 1.00 98.06 89 ARG A CA 1
ATOM 675 C C . ARG A 1 89 ? 4.258 -5.564 -0.817 1.00 98.06 89 ARG A C 1
ATOM 677 O O . ARG A 1 89 ? 3.538 -4.576 -0.760 1.00 98.06 89 ARG A O 1
ATOM 684 N N . SER A 1 90 ? 4.149 -6.590 0.015 1.00 97.75 90 SER A N 1
ATOM 685 C CA . SER A 1 90 ? 3.277 -6.605 1.181 1.00 97.75 90 SER A CA 1
ATOM 686 C C . SER A 1 90 ? 4.077 -6.314 2.448 1.00 97.75 90 SER A C 1
ATOM 688 O O . SER A 1 90 ? 5.151 -6.885 2.678 1.00 97.75 90 SER A O 1
ATOM 690 N N . ILE A 1 91 ? 3.556 -5.410 3.278 1.00 97.19 91 ILE A N 1
ATOM 691 C CA . ILE A 1 91 ? 4.145 -5.057 4.574 1.00 97.19 91 ILE A CA 1
ATOM 692 C C . ILE A 1 91 ? 3.099 -5.266 5.662 1.00 97.19 91 ILE A C 1
ATOM 694 O O . ILE A 1 91 ? 1.998 -4.736 5.585 1.00 97.19 91 ILE A O 1
ATOM 698 N N . SER A 1 92 ? 3.465 -6.006 6.712 1.00 96.69 92 SER A N 1
ATOM 699 C CA . SER A 1 92 ? 2.581 -6.217 7.860 1.00 96.69 92 SER A CA 1
ATOM 700 C C . SER A 1 92 ? 2.326 -4.907 8.616 1.00 96.69 92 SER A C 1
ATOM 702 O O . SER A 1 92 ? 3.252 -4.264 9.143 1.00 96.69 92 SER A O 1
ATOM 704 N N . MET A 1 93 ? 1.043 -4.564 8.688 1.00 96.50 93 MET A N 1
ATOM 705 C CA . MET A 1 93 ? 0.486 -3.448 9.439 1.00 96.50 93 MET A CA 1
ATOM 706 C C . MET A 1 93 ? -0.312 -3.972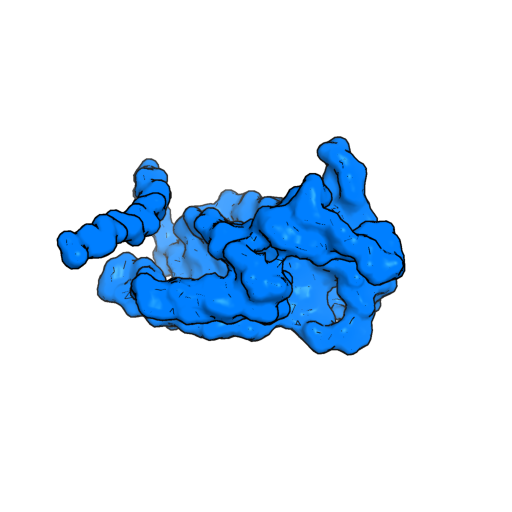 10.638 1.00 96.50 93 MET A C 1
ATOM 708 O O . MET A 1 93 ? -0.685 -5.144 10.651 1.00 96.50 93 MET A O 1
ATOM 712 N N . PRO A 1 94 ? -0.472 -3.166 11.701 1.00 96.94 94 PRO A N 1
ATOM 713 C CA . PRO A 1 94 ? -1.344 -3.540 12.803 1.00 96.94 94 PRO A CA 1
ATOM 714 C C . PRO A 1 94 ? -2.797 -3.569 12.331 1.00 96.94 94 PRO A C 1
ATOM 716 O O . PRO A 1 94 ? -3.231 -2.663 11.622 1.00 96.94 94 PRO A O 1
ATOM 719 N N . ASP A 1 95 ? -3.529 -4.572 12.799 1.00 96.50 95 ASP A N 1
ATOM 720 C CA . ASP A 1 95 ? -4.971 -4.647 12.609 1.00 96.50 95 ASP A CA 1
ATOM 721 C C . ASP A 1 95 ? -5.687 -3.500 13.325 1.00 96.50 95 ASP A C 1
ATOM 723 O O . ASP A 1 95 ? -5.214 -2.961 14.337 1.00 96.50 95 ASP A O 1
ATOM 727 N N . LEU A 1 96 ? -6.833 -3.125 12.771 1.00 92.06 96 LEU A N 1
ATOM 728 C CA . LEU A 1 96 ? -7.712 -2.107 13.311 1.00 92.06 96 LEU A CA 1
ATOM 729 C C . LEU A 1 96 ? -8.610 -2.715 14.383 1.00 92.06 96 LEU A C 1
ATOM 731 O O . LEU A 1 96 ? -9.020 -3.870 14.315 1.00 92.06 96 LEU A O 1
ATOM 735 N N . VAL A 1 97 ? -8.936 -1.908 15.385 1.00 94.75 97 VAL A N 1
ATOM 736 C CA . VAL A 1 97 ? -9.973 -2.248 16.354 1.00 94.75 97 VAL A CA 1
ATOM 737 C C . VAL A 1 97 ? -11.212 -1.512 15.899 1.00 94.75 97 VAL A C 1
ATOM 739 O O . VAL A 1 97 ? -11.190 -0.287 15.816 1.00 94.75 97 VAL A O 1
ATOM 742 N N . LEU A 1 98 ? -12.278 -2.239 15.586 1.00 89.62 98 LEU A N 1
ATOM 743 C CA . LEU A 1 98 ? -13.525 -1.622 15.151 1.00 89.62 98 LEU A CA 1
ATOM 744 C C . LEU A 1 98 ? -14.407 -1.290 16.360 1.00 89.62 98 LEU A C 1
ATOM 746 O O . LEU A 1 98 ? -14.555 -2.086 17.291 1.00 89.62 98 LEU A O 1
ATOM 750 N N . GLY A 1 99 ? -14.972 -0.086 16.354 1.00 87.31 99 GLY A N 1
ATOM 751 C CA . GLY A 1 99 ? -15.972 0.372 17.302 1.00 87.31 99 GLY A CA 1
ATOM 752 C C . GLY A 1 99 ? -17.327 -0.299 17.079 1.00 87.31 99 GLY A C 1
ATOM 753 O O . GLY A 1 99 ? -17.540 -1.074 16.147 1.00 87.31 99 GLY A O 1
ATOM 754 N N . LYS A 1 100 ? -18.292 0.021 17.945 1.00 86.81 100 LYS A N 1
ATOM 755 C CA . LYS A 1 100 ? -19.665 -0.515 17.843 1.00 86.81 100 LYS A CA 1
ATOM 756 C C . LYS A 1 100 ? -20.399 -0.069 16.575 1.00 86.81 100 LYS A C 1
ATOM 758 O O . LYS A 1 100 ? -21.386 -0.684 16.195 1.00 86.81 100 LYS A O 1
ATOM 763 N N . ASP A 1 101 ? -19.937 1.012 15.968 1.00 82.31 101 ASP A N 1
ATOM 764 C CA . ASP A 1 101 ? -20.413 1.581 14.711 1.00 82.31 101 ASP A CA 1
ATOM 765 C C . ASP A 1 101 ? -19.763 0.935 13.473 1.00 82.31 101 ASP A C 1
ATOM 767 O O . ASP A 1 101 ? -20.079 1.315 12.347 1.00 82.31 101 ASP A O 1
ATOM 771 N N . GLY A 1 102 ? -18.860 -0.033 13.671 1.00 82.19 102 GLY A N 1
ATOM 772 C CA . GLY A 1 102 ? -18.120 -0.698 12.603 1.00 82.19 102 GLY A CA 1
ATOM 773 C C . GLY A 1 102 ? -16.994 0.147 12.005 1.00 82.19 102 GLY A C 1
ATOM 774 O O . GLY A 1 102 ? -16.364 -0.293 11.049 1.00 82.19 102 GLY A O 1
ATOM 775 N N . ASN A 1 103 ? -16.720 1.340 12.543 1.00 83.88 103 ASN A N 1
ATOM 776 C CA . ASN A 1 103 ? -15.592 2.163 12.115 1.00 83.88 103 ASN A CA 1
ATOM 777 C C . ASN A 1 103 ? -14.341 1.838 12.944 1.00 83.88 103 ASN A C 1
ATOM 779 O O . ASN A 1 103 ? -14.466 1.448 14.107 1.00 83.88 103 ASN A O 1
ATOM 783 N N . PRO A 1 104 ? -13.127 2.031 12.407 1.00 87.94 104 PRO A N 1
ATOM 784 C CA . PRO A 1 104 ? -11.908 1.939 13.202 1.00 87.94 104 PRO A CA 1
ATOM 785 C C . PRO A 1 104 ? -11.915 2.927 14.374 1.00 87.94 104 PRO A C 1
ATOM 787 O O . PRO A 1 104 ? -12.300 4.083 14.215 1.00 87.94 104 PRO A O 1
ATOM 790 N N . THR A 1 105 ? -11.452 2.496 15.547 1.00 88.31 105 THR A N 1
ATOM 791 C CA . THR A 1 105 ? -11.233 3.406 16.678 1.00 88.31 105 THR A CA 1
ATOM 792 C C . THR A 1 105 ? -10.060 4.338 16.392 1.00 88.31 105 THR A C 1
ATOM 794 O O . THR A 1 105 ? -9.065 3.914 15.795 1.00 88.31 105 THR A O 1
ATOM 797 N N . ASP A 1 106 ? -10.129 5.571 16.902 1.00 86.50 106 ASP A N 1
ATOM 798 C CA . ASP A 1 106 ? -9.056 6.566 16.763 1.00 86.50 106 ASP A CA 1
ATOM 799 C C . ASP A 1 106 ? -7.695 6.014 17.208 1.00 86.50 106 ASP A C 1
ATOM 801 O O . ASP A 1 106 ? -6.695 6.169 16.515 1.00 86.50 106 ASP A O 1
ATOM 805 N N . GLU A 1 107 ? -7.650 5.293 18.333 1.00 92.00 107 GLU A N 1
ATOM 806 C CA . GLU A 1 107 ? -6.415 4.692 18.845 1.00 92.00 107 GLU A CA 1
ATOM 807 C C . GLU A 1 107 ? -5.806 3.680 17.859 1.00 92.00 107 GLU A C 1
ATOM 809 O O . GLU A 1 107 ? -4.597 3.698 17.600 1.00 92.00 107 GLU A O 1
ATOM 814 N N . SER A 1 108 ? -6.631 2.796 17.289 1.00 92.06 108 SER A N 1
ATOM 815 C CA . SER A 1 108 ? -6.150 1.780 16.349 1.00 92.06 108 SER A CA 1
ATOM 816 C C . SER A 1 108 ? -5.695 2.393 15.026 1.00 92.06 108 SER A C 1
ATOM 818 O O . SER A 1 108 ? -4.665 1.991 14.479 1.00 92.06 108 SER A O 1
ATOM 820 N N . LEU A 1 109 ? -6.396 3.428 14.564 1.00 89.75 109 LEU A N 1
ATOM 821 C CA . LEU A 1 109 ? -6.031 4.190 13.384 1.00 89.75 109 LEU A CA 1
ATOM 822 C C . LEU A 1 109 ? -4.714 4.952 13.579 1.00 89.75 109 LEU A C 1
ATOM 824 O O . LEU A 1 109 ? -3.846 4.900 12.709 1.00 89.75 109 LEU A O 1
ATOM 828 N N . GLU A 1 110 ? -4.525 5.644 14.701 1.00 89.69 110 GLU A N 1
ATOM 829 C CA . GLU A 1 110 ? -3.281 6.373 14.972 1.00 89.69 110 GLU A CA 1
ATOM 830 C C . GLU A 1 110 ? -2.089 5.409 15.072 1.00 89.69 110 GLU A C 1
ATOM 832 O O . GLU A 1 110 ? -1.015 5.660 14.514 1.00 89.69 110 GLU A O 1
ATOM 837 N N . LYS A 1 111 ? -2.293 4.229 15.672 1.00 95.94 111 LYS A N 1
ATOM 838 C CA . LYS A 1 111 ? -1.296 3.150 15.674 1.00 95.94 111 LYS A CA 1
ATOM 839 C C . LYS A 1 111 ? -0.981 2.653 14.261 1.00 95.94 111 LYS A C 1
ATOM 841 O O . LYS A 1 111 ? 0.191 2.388 13.956 1.00 95.94 111 LYS A O 1
ATOM 846 N N . LEU A 1 112 ? -1.993 2.525 13.402 1.00 94.88 112 LEU A N 1
ATOM 847 C CA . LEU A 1 112 ? -1.821 2.175 11.995 1.00 94.88 112 LEU A CA 1
ATOM 848 C C . LEU A 1 112 ? -1.019 3.251 11.251 1.00 94.88 112 LEU A C 1
ATOM 850 O O . LEU A 1 112 ? 0.000 2.915 10.649 1.00 94.88 112 LEU A O 1
ATOM 854 N N . LYS A 1 113 ? -1.393 4.532 11.351 1.00 93.12 113 LYS A N 1
ATOM 855 C CA . LYS A 1 113 ? -0.674 5.657 10.723 1.00 93.12 113 LYS A CA 1
ATOM 856 C C . LYS A 1 113 ? 0.786 5.727 11.160 1.00 93.12 113 LYS A C 1
ATOM 858 O O . LYS A 1 113 ? 1.671 5.859 10.317 1.00 93.12 113 LYS A O 1
ATOM 863 N N . ALA A 1 114 ? 1.066 5.552 12.452 1.00 95.75 114 ALA A N 1
ATOM 864 C CA . ALA A 1 114 ? 2.435 5.512 12.962 1.00 95.75 114 ALA A CA 1
ATOM 865 C C . ALA A 1 114 ? 3.249 4.350 12.356 1.00 95.75 114 ALA A C 1
ATOM 867 O O . ALA A 1 114 ? 4.427 4.508 12.023 1.00 95.75 114 ALA A O 1
ATOM 868 N N . ASN A 1 115 ? 2.627 3.181 12.166 1.00 97.75 115 ASN A N 1
ATOM 869 C CA . ASN A 1 115 ? 3.269 2.040 11.509 1.00 97.75 115 ASN A CA 1
ATOM 870 C C . ASN A 1 115 ? 3.473 2.272 10.010 1.00 97.75 115 ASN A C 1
ATOM 872 O O . ASN A 1 115 ? 4.554 1.967 9.511 1.00 97.75 115 ASN A O 1
ATOM 876 N N . LEU A 1 116 ? 2.480 2.832 9.317 1.00 96.06 116 LEU A N 1
ATOM 877 C CA . LEU A 1 116 ? 2.563 3.210 7.907 1.00 96.06 116 LEU A CA 1
ATOM 878 C C . LEU A 1 116 ? 3.713 4.194 7.687 1.00 96.06 116 LEU A C 1
ATOM 880 O O . LEU A 1 116 ? 4.594 3.926 6.874 1.00 96.06 116 LEU A O 1
ATOM 884 N N . SER A 1 117 ? 3.757 5.273 8.469 1.00 95.50 117 SER A N 1
ATOM 885 C CA . SER A 1 117 ? 4.834 6.265 8.450 1.00 95.50 117 SER A CA 1
ATOM 886 C C . SER A 1 117 ? 6.204 5.610 8.641 1.00 95.50 117 SER A C 1
ATOM 888 O O . SER A 1 117 ? 7.091 5.746 7.800 1.00 95.50 117 SER A O 1
ATOM 890 N N . LYS A 1 118 ? 6.375 4.815 9.701 1.00 96.81 118 LYS A N 1
ATOM 891 C CA . LYS A 1 118 ? 7.671 4.216 10.044 1.00 96.81 118 LYS A CA 1
ATOM 892 C C . LYS A 1 118 ? 8.132 3.134 9.062 1.00 96.81 118 LYS A C 1
ATOM 894 O O . LYS A 1 118 ? 9.315 3.074 8.735 1.00 96.81 118 LYS A O 1
ATOM 899 N N . LYS A 1 119 ? 7.237 2.234 8.644 1.00 95.75 119 LYS A N 1
ATOM 900 C CA . LYS A 1 119 ? 7.594 1.016 7.888 1.00 95.75 119 LYS A CA 1
ATOM 901 C C . LYS A 1 119 ? 7.574 1.205 6.373 1.00 95.75 119 LYS A C 1
ATOM 903 O O . LYS A 1 119 ? 8.354 0.543 5.692 1.00 95.75 119 LYS A O 1
ATOM 908 N N . ALA A 1 120 ? 6.687 2.058 5.867 1.00 94.69 120 ALA A N 1
ATOM 909 C CA . ALA A 1 120 ? 6.477 2.276 4.435 1.00 94.69 120 ALA A CA 1
ATOM 910 C C . ALA A 1 120 ? 6.761 3.728 4.018 1.00 94.69 120 ALA A C 1
ATOM 912 O O . ALA A 1 120 ? 7.278 3.960 2.934 1.00 94.69 120 ALA A O 1
ATOM 913 N N . GLY A 1 121 ? 6.519 4.695 4.907 1.00 93.19 121 GLY A N 1
ATOM 914 C CA . GLY A 1 121 ? 6.667 6.127 4.646 1.00 93.19 121 GLY A CA 1
ATOM 915 C C . GLY A 1 121 ? 8.019 6.749 5.009 1.00 93.19 121 GLY A C 1
ATOM 916 O O . GLY A 1 121 ? 8.137 7.961 4.969 1.00 93.19 121 GLY A O 1
ATOM 917 N N . LYS A 1 122 ? 9.051 5.993 5.417 1.00 93.19 122 LYS A N 1
ATOM 918 C CA . LYS A 1 122 ? 10.350 6.561 5.870 1.00 93.19 122 LYS A CA 1
ATOM 919 C C . LYS A 1 122 ? 10.224 7.650 6.963 1.00 93.19 122 LYS A C 1
ATOM 921 O O . LYS A 1 122 ? 11.015 8.588 7.010 1.00 93.19 122 LYS A O 1
ATOM 926 N N . ASN A 1 123 ? 9.287 7.483 7.892 1.00 93.94 123 ASN A N 1
ATOM 927 C CA . ASN A 1 123 ? 8.946 8.439 8.956 1.00 93.94 123 ASN A CA 1
ATOM 928 C C . ASN A 1 123 ? 8.321 9.759 8.463 1.00 93.94 123 ASN A C 1
ATOM 930 O O . ASN A 1 123 ? 8.377 10.759 9.174 1.00 93.94 123 ASN A O 1
ATOM 934 N N . THR A 1 124 ? 7.716 9.781 7.273 1.00 92.88 124 THR A N 1
ATOM 935 C CA . THR A 1 124 ? 6.923 10.925 6.792 1.00 92.88 124 THR A CA 1
ATOM 936 C C . THR A 1 124 ? 5.444 10.761 7.121 1.00 92.88 124 THR A C 1
ATOM 938 O O . THR A 1 124 ? 5.004 9.677 7.517 1.00 92.88 124 THR A O 1
ATOM 941 N N . ASN A 1 125 ? 4.659 11.826 6.952 1.00 89.25 125 ASN A N 1
ATOM 942 C CA . ASN A 1 125 ? 3.215 11.762 7.151 1.00 89.25 125 ASN A CA 1
ATOM 943 C C . ASN A 1 125 ? 2.560 10.740 6.203 1.00 89.25 125 ASN A C 1
ATOM 945 O O . ASN A 1 125 ? 2.994 10.590 5.059 1.00 89.25 125 ASN A O 1
ATOM 949 N N . ALA A 1 126 ? 1.532 10.048 6.698 1.00 90.88 126 ALA A N 1
ATOM 950 C CA . ALA A 1 126 ? 0.723 9.100 5.941 1.00 90.88 126 ALA A CA 1
ATOM 951 C C . ALA A 1 126 ? -0.699 9.658 5.809 1.00 90.88 126 ALA A C 1
ATOM 953 O O . ALA A 1 126 ? -1.429 9.758 6.797 1.00 90.88 126 ALA A O 1
ATOM 954 N N . GLU A 1 127 ? -1.090 10.010 4.592 1.00 90.50 127 GLU A N 1
ATOM 955 C CA . GLU A 1 127 ? -2.410 10.549 4.277 1.00 90.50 127 GLU A CA 1
ATOM 956 C C . GLU A 1 127 ? -3.311 9.429 3.770 1.00 90.50 127 GLU A C 1
ATOM 958 O O . GLU A 1 127 ? -2.987 8.772 2.784 1.00 90.50 127 GLU A O 1
ATOM 963 N N . LEU A 1 128 ? -4.427 9.184 4.459 1.00 89.62 128 LEU A N 1
ATOM 964 C CA . LEU A 1 128 ? -5.350 8.094 4.147 1.00 89.62 128 LEU A CA 1
ATOM 965 C C . LEU A 1 128 ? -6.625 8.656 3.511 1.00 89.62 128 LEU A C 1
ATOM 967 O O . LEU A 1 128 ? -7.262 9.541 4.075 1.00 89.62 128 LEU A O 1
ATOM 971 N N . THR A 1 129 ? -7.026 8.098 2.371 1.00 89.06 129 THR A N 1
ATOM 972 C CA . THR A 1 129 ? -8.330 8.343 1.736 1.00 89.06 129 THR A CA 1
ATOM 973 C C . THR A 1 129 ? -9.078 7.022 1.628 1.00 89.06 129 THR A C 1
ATOM 975 O O . THR A 1 129 ? -8.689 6.170 0.830 1.00 89.06 129 THR A O 1
ATOM 978 N N . CYS A 1 130 ? -10.125 6.845 2.437 1.00 86.50 130 CYS A N 1
ATOM 979 C CA . CYS A 1 130 ? -10.840 5.575 2.568 1.00 86.50 130 CYS A CA 1
ATOM 980 C C . CYS A 1 130 ? -12.248 5.619 1.963 1.00 86.50 130 CYS A C 1
ATOM 982 O O . CYS A 1 130 ? -12.890 6.668 1.956 1.00 86.50 130 CYS A O 1
ATOM 984 N N . SER A 1 131 ? -12.733 4.472 1.489 1.00 84.50 131 SER A N 1
ATOM 985 C CA . SER A 1 131 ? -14.109 4.286 1.020 1.00 84.50 131 SER A CA 1
ATOM 986 C C . SER A 1 131 ? -14.636 2.922 1.444 1.00 84.50 131 SER A C 1
ATOM 988 O O . SER A 1 131 ? -13.905 1.935 1.379 1.00 84.50 131 SER A O 1
ATOM 990 N N . LYS A 1 132 ? -15.919 2.896 1.820 1.00 81.75 132 LYS A N 1
ATOM 991 C CA . LYS A 1 132 ? -16.672 1.681 2.166 1.00 81.75 132 LYS A CA 1
ATOM 992 C C . LYS A 1 132 ? -17.247 0.939 0.966 1.00 81.75 132 LYS A C 1
ATOM 994 O O . LYS A 1 132 ? -17.777 -0.154 1.100 1.00 81.75 132 LYS A O 1
ATOM 999 N N . ASN A 1 133 ? -17.181 1.565 -0.206 1.00 81.31 133 ASN A N 1
ATOM 1000 C CA . ASN A 1 133 ? -17.769 1.050 -1.439 1.00 81.31 133 ASN A CA 1
ATOM 1001 C C . ASN A 1 133 ? -16.717 0.336 -2.297 1.00 81.31 133 ASN A C 1
ATOM 1003 O O . ASN A 1 133 ? -16.804 0.379 -3.519 1.00 81.31 133 ASN A O 1
ATOM 1007 N N . VAL A 1 134 ? -15.678 -0.225 -1.676 1.00 83.88 134 VAL A N 1
ATOM 1008 C CA . VAL A 1 134 ? -14.598 -0.906 -2.389 1.00 83.88 134 VAL A CA 1
ATOM 1009 C C . VAL A 1 134 ? -14.746 -2.403 -2.172 1.00 83.88 134 VAL A C 1
ATOM 1011 O O . VAL A 1 134 ? -14.564 -2.908 -1.071 1.00 83.88 134 VAL A O 1
ATOM 1014 N N . ASP A 1 135 ? -15.043 -3.123 -3.245 1.00 87.25 135 ASP A N 1
ATOM 1015 C CA . ASP A 1 135 ? -15.039 -4.576 -3.281 1.00 87.25 135 ASP A CA 1
ATOM 1016 C C . ASP A 1 135 ? -13.603 -5.091 -3.083 1.00 87.25 135 ASP A C 1
ATOM 1018 O O . ASP A 1 135 ? -12.745 -5.022 -3.972 1.00 87.25 135 ASP A O 1
ATOM 1022 N N . GLU A 1 136 ? -13.345 -5.618 -1.886 1.00 83.56 136 GLU A N 1
ATOM 1023 C CA . GLU A 1 136 ? -12.045 -6.156 -1.485 1.00 83.56 136 GLU A CA 1
ATOM 1024 C C . GLU A 1 136 ? -11.571 -7.282 -2.420 1.00 83.56 136 GLU A C 1
ATOM 1026 O O . GLU A 1 136 ? -10.377 -7.394 -2.712 1.00 83.56 136 GLU A O 1
ATOM 1031 N N . LYS A 1 137 ? -12.498 -8.099 -2.938 1.00 88.00 137 LYS A N 1
ATOM 1032 C CA . LYS A 1 137 ? -12.158 -9.204 -3.833 1.00 88.00 137 LYS A CA 1
ATOM 1033 C C . LYS A 1 137 ? -11.595 -8.661 -5.135 1.00 88.00 137 LYS A C 1
ATOM 1035 O O . LYS A 1 137 ? -10.521 -9.093 -5.542 1.00 88.00 137 LYS A O 1
ATOM 1040 N N . LYS A 1 138 ? -12.272 -7.697 -5.761 1.00 92.12 138 LYS A N 1
ATOM 1041 C CA . LYS A 1 138 ? -11.779 -7.074 -6.999 1.00 92.12 138 LYS A CA 1
ATOM 1042 C C . LYS A 1 138 ? -10.463 -6.326 -6.779 1.00 92.12 138 LYS A C 1
ATOM 1044 O O . LYS A 1 138 ? -9.566 -6.401 -7.620 1.00 92.12 138 LYS A O 1
ATOM 1049 N N . LEU A 1 139 ? -10.322 -5.641 -5.641 1.00 92.88 139 LEU A N 1
ATOM 1050 C CA . LEU A 1 139 ? -9.076 -4.975 -5.263 1.00 92.88 139 LEU A CA 1
ATOM 1051 C C . LEU A 1 139 ? -7.924 -5.985 -5.184 1.00 92.88 139 LEU A C 1
ATOM 1053 O O . LEU A 1 139 ? -6.874 -5.770 -5.792 1.00 92.88 139 LEU A O 1
ATOM 1057 N N . TYR A 1 140 ? -8.103 -7.105 -4.477 1.00 93.25 140 TYR A N 1
ATOM 1058 C CA . TYR A 1 140 ? -7.061 -8.127 -4.374 1.00 93.25 140 TYR A CA 1
ATOM 1059 C C . TYR A 1 140 ? -6.834 -8.881 -5.681 1.00 93.25 140 TYR A C 1
ATOM 1061 O O . TYR A 1 140 ? -5.686 -9.176 -5.990 1.00 93.25 140 TYR A O 1
ATOM 1069 N N . GLU A 1 141 ? -7.864 -9.109 -6.495 1.00 95.06 141 GLU A N 1
ATOM 1070 C CA . GLU A 1 141 ? -7.708 -9.652 -7.849 1.00 95.06 141 GLU A CA 1
ATOM 1071 C C . GLU A 1 141 ? -6.837 -8.739 -8.722 1.00 95.06 141 GLU A C 1
ATOM 1073 O O . GLU A 1 141 ? -5.961 -9.226 -9.440 1.00 95.06 141 GLU A O 1
ATOM 1078 N N . TYR A 1 142 ? -7.017 -7.415 -8.636 1.00 96.50 142 TYR A N 1
ATOM 1079 C CA . TYR A 1 142 ? -6.147 -6.461 -9.321 1.00 96.50 142 TYR A CA 1
ATOM 1080 C C . TYR A 1 142 ? -4.704 -6.554 -8.811 1.00 96.50 142 TYR A C 1
ATOM 1082 O O . TYR A 1 142 ? -3.770 -6.662 -9.609 1.00 96.50 142 TYR A O 1
ATOM 1090 N N . ILE A 1 143 ? -4.507 -6.555 -7.489 1.00 97.00 143 ILE A N 1
ATOM 1091 C CA . ILE A 1 143 ? -3.173 -6.664 -6.883 1.00 97.00 143 ILE A CA 1
ATOM 1092 C C . ILE A 1 143 ? -2.492 -7.970 -7.299 1.00 97.00 143 ILE A C 1
ATOM 1094 O O . ILE A 1 143 ? -1.331 -7.940 -7.708 1.00 97.00 143 ILE A O 1
ATOM 1098 N N . ASP A 1 144 ? -3.202 -9.095 -7.250 1.00 97.06 144 ASP A N 1
ATOM 1099 C CA . ASP A 1 144 ? -2.686 -10.408 -7.627 1.00 97.06 144 ASP A CA 1
ATOM 1100 C C . ASP A 1 144 ? -2.366 -10.481 -9.118 1.00 97.06 144 ASP A C 1
ATOM 1102 O O . ASP A 1 144 ? -1.330 -11.040 -9.489 1.00 97.06 144 ASP A O 1
ATOM 1106 N N . LYS A 1 145 ? -3.191 -9.872 -9.977 1.00 97.12 145 LYS A N 1
ATOM 1107 C CA . LYS A 1 145 ? -2.896 -9.746 -11.407 1.00 97.12 145 LYS A CA 1
ATOM 1108 C C . LYS A 1 145 ? -1.569 -9.022 -11.618 1.00 97.12 145 LYS A C 1
ATOM 1110 O O . LYS A 1 145 ? -0.690 -9.556 -12.286 1.00 97.12 145 LYS A O 1
ATOM 1115 N N . ILE A 1 146 ? -1.385 -7.848 -11.011 1.00 96.94 146 ILE A N 1
ATOM 1116 C CA . ILE A 1 146 ? -0.130 -7.091 -11.128 1.00 96.94 146 ILE A CA 1
ATOM 1117 C C . ILE A 1 146 ? 1.039 -7.852 -10.483 1.00 96.94 146 ILE A C 1
ATOM 1119 O O . ILE A 1 146 ? 2.149 -7.853 -11.005 1.00 96.94 146 ILE A O 1
ATOM 1123 N N . ALA A 1 147 ? 0.837 -8.534 -9.361 1.00 97.19 147 ALA A N 1
ATOM 1124 C CA . ALA A 1 147 ? 1.913 -9.264 -8.704 1.00 97.19 147 ALA A CA 1
ATOM 1125 C C . ALA A 1 147 ? 2.405 -10.463 -9.534 1.00 97.19 147 ALA A C 1
ATOM 1127 O O . ALA A 1 147 ? 3.606 -10.735 -9.543 1.00 97.19 147 ALA A O 1
ATOM 1128 N N . ASN A 1 148 ? 1.510 -11.190 -10.211 1.00 97.62 148 ASN A N 1
ATOM 1129 C CA . ASN A 1 148 ? 1.821 -12.474 -10.852 1.00 97.62 148 ASN A CA 1
ATOM 1130 C C . ASN A 1 148 ? 2.049 -12.399 -12.368 1.00 97.62 148 ASN A C 1
ATOM 1132 O O . ASN A 1 148 ? 2.712 -13.282 -12.916 1.00 97.62 148 ASN A O 1
ATOM 1136 N N . ASP A 1 149 ? 1.527 -11.378 -13.046 1.00 96.88 149 ASP A N 1
ATOM 1137 C CA . ASP A 1 149 ? 1.722 -11.190 -14.483 1.00 96.88 149 ASP A CA 1
ATOM 1138 C C . ASP A 1 149 ? 3.168 -10.751 -14.782 1.00 96.88 149 ASP A C 1
ATOM 1140 O O . ASP A 1 149 ? 3.650 -9.741 -14.265 1.00 96.88 149 ASP A O 1
ATOM 1144 N N . LYS A 1 150 ? 3.878 -11.539 -15.599 1.00 95.62 150 LYS A N 1
ATOM 1145 C CA . LYS A 1 150 ? 5.269 -11.273 -16.006 1.00 95.62 150 LYS A CA 1
ATOM 1146 C C . LYS A 1 150 ? 5.365 -10.296 -17.174 1.00 95.62 150 LYS A C 1
ATOM 1148 O O . LYS A 1 150 ? 6.408 -9.669 -17.336 1.00 95.62 150 LYS A O 1
ATOM 1153 N N . ASP A 1 151 ? 4.290 -10.175 -17.948 1.00 95.38 151 ASP A N 1
ATOM 1154 C CA . ASP A 1 151 ? 4.208 -9.366 -19.163 1.00 95.38 151 ASP A CA 1
ATOM 1155 C C . ASP A 1 151 ? 3.458 -8.047 -18.919 1.00 95.38 151 ASP A C 1
ATOM 1157 O O . ASP A 1 151 ? 3.223 -7.264 -19.843 1.00 95.38 151 ASP A O 1
ATOM 1161 N N . ARG A 1 152 ? 3.094 -7.771 -17.659 1.00 93.56 152 ARG A N 1
ATOM 1162 C CA . ARG A 1 152 ? 2.453 -6.520 -17.258 1.00 93.56 152 ARG A CA 1
ATOM 1163 C C . ARG A 1 152 ? 3.302 -5.294 -17.612 1.00 93.56 152 ARG A C 1
ATOM 1165 O O . ARG A 1 152 ? 4.531 -5.387 -17.701 1.00 93.56 152 ARG A O 1
ATOM 1172 N N . PRO A 1 153 ? 2.683 -4.102 -17.686 1.00 93.19 153 PRO A N 1
ATOM 1173 C CA . PRO A 1 153 ? 3.430 -2.858 -17.789 1.00 93.19 153 PRO A CA 1
ATOM 1174 C C . PRO A 1 153 ? 4.513 -2.750 -16.705 1.00 93.19 153 PRO A C 1
ATOM 1176 O O . PRO A 1 153 ? 4.284 -3.046 -15.523 1.00 93.19 153 PRO A O 1
ATOM 1179 N N . LYS A 1 154 ? 5.701 -2.316 -17.128 1.00 94.62 154 LYS A N 1
ATOM 1180 C CA . LYS A 1 154 ? 6.865 -2.069 -16.268 1.00 94.62 154 LYS A CA 1
ATOM 1181 C C . LYS A 1 154 ? 6.701 -0.769 -15.499 1.00 94.62 154 LYS A C 1
ATOM 1183 O O . LYS A 1 154 ? 5.902 0.080 -15.894 1.00 94.62 154 LYS A O 1
ATOM 1188 N N . TYR A 1 155 ? 7.446 -0.614 -14.411 1.00 92.56 155 TYR A N 1
ATOM 1189 C CA . TYR A 1 155 ? 7.464 0.631 -13.651 1.00 92.56 155 TYR A CA 1
ATOM 1190 C C . TYR A 1 155 ? 7.842 1.820 -14.552 1.00 92.56 155 TYR A C 1
ATOM 1192 O O . TYR A 1 155 ? 8.905 1.815 -15.169 1.00 92.56 155 TYR A O 1
ATOM 1200 N N . ASP A 1 156 ? 6.989 2.843 -14.609 1.00 90.75 156 ASP A N 1
ATOM 1201 C CA . ASP A 1 156 ? 7.165 4.001 -15.488 1.00 90.75 156 ASP A CA 1
ATOM 1202 C C . ASP A 1 156 ? 6.606 5.289 -14.853 1.00 90.75 156 ASP A C 1
ATOM 1204 O O . ASP A 1 156 ? 5.523 5.309 -14.261 1.00 90.75 156 ASP A O 1
ATOM 1208 N N . TRP A 1 157 ? 7.362 6.378 -14.998 1.00 84.94 157 TRP A N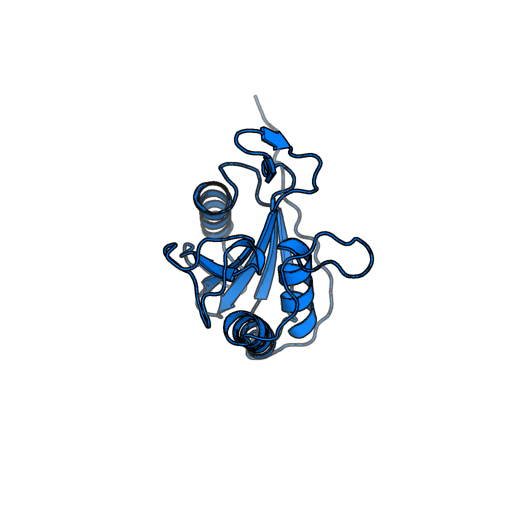 1
ATOM 1209 C CA . TRP A 1 157 ? 7.013 7.732 -14.563 1.00 84.94 157 TRP A CA 1
ATOM 1210 C C . TRP A 1 157 ? 6.325 8.568 -15.652 1.00 84.94 157 TRP A C 1
ATOM 1212 O O . TRP A 1 157 ? 6.018 9.734 -15.404 1.00 84.94 157 TRP A O 1
ATOM 1222 N N . ASN A 1 158 ? 6.095 8.014 -16.846 1.00 85.56 158 ASN A N 1
ATOM 1223 C CA . ASN A 1 158 ? 5.459 8.714 -17.954 1.00 85.56 158 ASN A CA 1
ATOM 1224 C C . ASN A 1 158 ? 4.116 9.332 -17.514 1.00 85.56 158 ASN A C 1
ATOM 1226 O O . ASN A 1 158 ? 3.201 8.595 -17.153 1.00 85.56 158 ASN A O 1
ATOM 1230 N N . PRO A 1 159 ? 3.953 10.666 -17.568 1.00 77.50 159 PRO A N 1
ATOM 1231 C CA . PRO A 1 159 ? 2.762 11.337 -17.051 1.00 77.50 159 PRO A CA 1
ATOM 1232 C C . PRO A 1 159 ? 1.476 10.997 -17.818 1.00 77.50 159 PRO A C 1
ATOM 1234 O O . PRO A 1 159 ? 0.392 11.170 -17.272 1.00 77.50 159 PRO A O 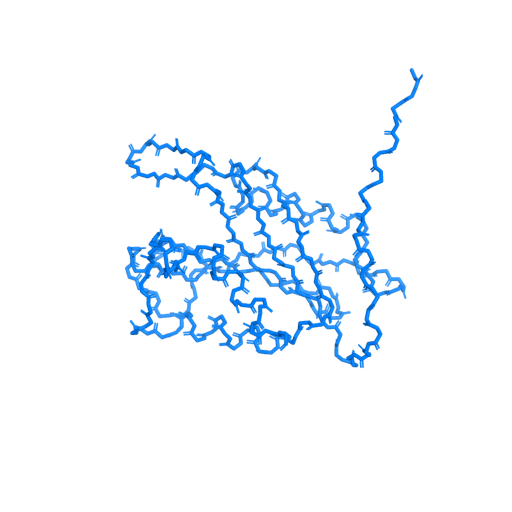1
ATOM 1237 N N . LEU A 1 160 ? 1.574 10.512 -19.061 1.00 81.56 160 LEU A N 1
ATOM 1238 C CA . LEU A 1 160 ? 0.417 10.133 -19.881 1.00 81.56 160 LEU A CA 1
ATOM 1239 C C . LEU A 1 160 ? -0.023 8.677 -19.667 1.00 81.56 160 LEU A C 1
ATOM 1241 O O . LEU A 1 160 ? -1.130 8.306 -20.047 1.00 81.56 160 LEU A O 1
ATOM 1245 N N . SER A 1 161 ? 0.841 7.846 -19.083 1.00 84.50 161 SER A N 1
ATOM 1246 C CA . SER A 1 161 ? 0.605 6.413 -18.881 1.00 84.50 161 SER A CA 1
ATOM 1247 C C . SER A 1 161 ? 1.384 5.907 -17.665 1.00 84.50 161 SER A C 1
ATOM 1249 O O . SER A 1 161 ? 2.191 4.981 -17.760 1.00 84.50 161 SER A O 1
ATOM 1251 N N . ALA A 1 162 ? 1.200 6.575 -16.527 1.00 88.62 162 ALA A N 1
ATOM 1252 C CA . ALA A 1 162 ? 2.023 6.347 -15.348 1.00 88.62 162 ALA A CA 1
ATOM 1253 C C . ALA A 1 162 ? 1.776 4.952 -14.763 1.00 88.62 162 ALA A C 1
ATOM 1255 O O . ALA A 1 162 ? 0.641 4.589 -14.447 1.00 88.62 162 ALA A O 1
ATOM 1256 N N . ASN A 1 163 ? 2.845 4.203 -14.512 1.00 93.06 163 ASN A N 1
ATOM 1257 C CA . ASN A 1 163 ? 2.789 2.923 -13.819 1.00 93.06 163 ASN A CA 1
ATOM 1258 C C . ASN A 1 163 ? 3.770 2.930 -12.648 1.00 93.06 163 ASN A C 1
ATOM 1260 O O . ASN A 1 163 ? 4.892 2.438 -12.729 1.00 93.06 163 ASN A O 1
ATOM 1264 N N . GLN A 1 164 ? 3.346 3.546 -11.555 1.00 91.88 164 GLN A N 1
ATOM 1265 C CA . GLN A 1 164 ? 4.157 3.796 -10.372 1.00 91.88 164 GLN A CA 1
ATOM 1266 C C . GLN A 1 164 ? 3.314 3.595 -9.112 1.00 91.88 164 GLN A C 1
ATOM 1268 O O . GLN A 1 164 ? 2.128 3.286 -9.195 1.00 91.88 164 GLN A O 1
ATOM 1273 N N . CYS A 1 165 ? 3.920 3.735 -7.936 1.00 93.31 165 CYS A N 1
ATOM 1274 C CA . CYS A 1 165 ? 3.292 3.440 -6.647 1.00 93.31 165 CYS A CA 1
ATOM 1275 C C . CYS A 1 165 ? 1.885 4.041 -6.464 1.00 93.31 165 CYS A C 1
ATOM 1277 O O . CYS A 1 165 ? 0.960 3.344 -6.050 1.00 93.31 165 CYS A O 1
ATOM 1279 N N . ARG A 1 166 ? 1.700 5.315 -6.818 1.00 91.62 166 ARG A N 1
ATOM 1280 C CA . ARG A 1 166 ? 0.427 6.034 -6.682 1.00 91.62 166 ARG A CA 1
ATOM 1281 C C . ARG A 1 166 ? -0.607 5.591 -7.712 1.00 91.62 166 ARG A C 1
ATOM 1283 O O . ARG A 1 166 ? -1.753 5.411 -7.333 1.00 91.62 166 ARG A O 1
ATOM 1290 N N . SER A 1 167 ? -0.229 5.379 -8.978 1.00 94.06 167 SER A N 1
ATOM 1291 C CA . SER A 1 167 ? -1.185 4.890 -9.984 1.00 94.06 167 SER A CA 1
ATOM 1292 C C . SER A 1 167 ? -1.571 3.439 -9.722 1.00 94.06 167 SER A C 1
ATOM 1294 O O . SER A 1 167 ? -2.721 3.078 -9.910 1.00 94.06 167 SER A O 1
ATOM 1296 N N . PHE A 1 168 ? -0.663 2.623 -9.186 1.00 96.56 168 PHE A N 1
ATOM 1297 C CA . PHE A 1 168 ? -1.009 1.299 -8.678 1.00 96.56 168 PHE A CA 1
ATOM 1298 C C . PHE A 1 168 ? -2.049 1.366 -7.551 1.00 96.56 168 PHE A C 1
ATOM 1300 O O . PHE A 1 168 ? -3.042 0.647 -7.615 1.00 96.56 168 PHE A O 1
ATOM 1307 N N . ALA A 1 169 ? -1.834 2.219 -6.543 1.00 95.31 169 ALA A N 1
ATOM 1308 C CA . ALA A 1 169 ? -2.774 2.380 -5.435 1.00 95.31 169 ALA A CA 1
ATOM 1309 C C . ALA A 1 169 ? -4.137 2.915 -5.905 1.00 95.31 169 ALA A C 1
ATOM 1311 O O . ALA A 1 169 ? -5.167 2.421 -5.455 1.00 95.31 169 ALA A O 1
ATOM 1312 N N . GLU A 1 170 ? -4.139 3.880 -6.829 1.00 94.38 170 GLU A N 1
ATOM 1313 C CA . GLU A 1 170 ? -5.355 4.417 -7.444 1.00 94.38 170 GLU A CA 1
ATOM 1314 C C . GLU A 1 170 ? -6.107 3.336 -8.219 1.00 94.38 170 GLU A C 1
ATOM 1316 O O . GLU A 1 170 ? -7.246 3.034 -7.888 1.00 94.38 170 GLU A O 1
ATOM 1321 N N . ASN A 1 171 ? -5.450 2.674 -9.171 1.00 95.56 171 ASN A N 1
ATOM 1322 C CA . ASN A 1 171 ? -6.079 1.657 -10.008 1.00 95.56 171 ASN A CA 1
ATOM 1323 C C . ASN A 1 171 ? -6.591 0.463 -9.185 1.00 95.56 171 ASN A C 1
ATOM 1325 O O . ASN A 1 171 ? -7.622 -0.108 -9.521 1.00 95.56 171 ASN A O 1
ATOM 1329 N N . ALA A 1 172 ? -5.888 0.072 -8.113 1.00 95.12 172 ALA A N 1
ATOM 1330 C CA . ALA A 1 172 ? -6.350 -0.985 -7.212 1.00 95.12 172 ALA A CA 1
ATOM 1331 C C . ALA A 1 172 ? -7.618 -0.572 -6.452 1.00 95.12 172 ALA A C 1
ATOM 1333 O O . ALA A 1 172 ? -8.528 -1.379 -6.276 1.00 95.12 172 ALA A O 1
ATOM 1334 N N . PHE A 1 173 ? -7.676 0.685 -6.013 1.00 93.00 173 PHE A N 1
ATOM 1335 C CA . PHE A 1 173 ? -8.841 1.252 -5.347 1.00 93.00 173 PHE A CA 1
ATOM 1336 C C . PHE A 1 173 ? -10.030 1.390 -6.306 1.00 93.00 173 PHE A C 1
ATOM 1338 O O . PHE A 1 173 ? -11.137 0.996 -5.955 1.00 93.00 173 PHE A O 1
ATOM 1345 N N . GLU A 1 174 ? -9.800 1.891 -7.521 1.00 93.31 174 GLU A N 1
ATOM 1346 C CA . GLU A 1 174 ? -10.809 2.021 -8.578 1.00 93.31 174 GLU A CA 1
ATOM 1347 C C . GLU A 1 174 ? -11.319 0.664 -9.071 1.00 93.31 174 GLU A C 1
ATOM 1349 O O . GLU A 1 174 ? -12.510 0.519 -9.325 1.00 93.31 174 GLU A O 1
ATOM 1354 N N . ALA A 1 175 ? -10.457 -0.353 -9.164 1.00 93.19 175 ALA A N 1
ATOM 1355 C CA . ALA A 1 175 ? -10.866 -1.703 -9.552 1.00 93.19 175 ALA A CA 1
ATOM 1356 C C . ALA A 1 175 ? -11.903 -2.303 -8.591 1.00 93.19 175 ALA A C 1
ATOM 1358 O O . ALA A 1 175 ? -12.701 -3.143 -9.007 1.00 93.19 175 ALA A O 1
ATOM 1359 N N . GLY A 1 176 ? -11.882 -1.888 -7.321 1.00 87.19 176 GLY A N 1
ATOM 1360 C CA . GLY A 1 176 ? -12.867 -2.296 -6.328 1.00 87.19 176 GLY A CA 1
ATOM 1361 C C . GLY A 1 176 ? -14.168 -1.495 -6.347 1.00 87.19 176 GLY A C 1
ATOM 1362 O O . GLY A 1 176 ? -15.126 -1.939 -5.723 1.00 87.19 176 GLY A O 1
ATOM 1363 N N . GLN A 1 177 ? -14.241 -0.358 -7.042 1.00 84.94 177 GLN A N 1
ATOM 1364 C CA . GLN A 1 177 ? -15.484 0.419 -7.143 1.00 84.94 177 GLN A CA 1
ATOM 1365 C C . GLN A 1 177 ? -16.518 -0.211 -8.101 1.00 84.94 177 GLN A C 1
ATOM 1367 O O . GLN A 1 177 ? -16.270 -1.289 -8.713 1.00 84.94 177 GLN A O 1
#

Secondary structure (DSSP, 8-state):
-------------------SS--EEEEEEETT--EEEETTEEESTT--EEEEEEE-TT--EEEEEEES--TTSTTB-TT---TTT-EEEEE--PPPPB-TTSSBPHHHHHHHHHHHHHHTSTTS--EEEEES---HHHHHHHHHHHHH-SSSPPPB--TTS-BSHHHHHHHHHHHT-

Foldseek 3Di:
DDDDDDDPDDPDDDDDDDDVFQKKKKKKFQQQFWDDPDVVDTDSVLRGFIKMWIAGLQQQIKIKWKALDQLPDPQFAAPSDHSQQITMGIDDFDGFHADPVSHGDPVRVVSRQCCCCVPPNVNGGMDIDMDRQFQPVQLVVLVNCRRHDPPDHGQDPPPVDHDHGNVNNVVSRVSRD

Radius of gyration: 16.82 Å; chains: 1; bounding box: 49×40×48 Å

=== Feature glossary ===
The record interleaves many kinds of information about one protein. Here is each kind framed as the question it answers.

Q: What does the local fold look like, residue by residue?
A: The Foldseek 3Di string encodes local tertiary geometry as a 20-letter alphabet — one character per residue — derived from the relative positions of nearby Cα atoms. Unlike the amino-acid sequence, 3Di is a direct function of the 3D structure, so two proteins with the same fold have similar 3Di strings even at low sequence identity.

Q: Which residues are in helices, strands, or loops?
A: The SS8 string is DSSP's per-residue secondary-structure call. α-helix (H) means an i→i+4 H-bond ladder; β-strand (E) means the residue participates in a β-sheet; 3₁₀ (G) and π (I) are tighter and wider helices; T/S are turns/bends; '-' is loop.

Q: How big and how compact is the whole molecule?
A: Radius of gyration (Rg) is the root-mean-square distance of Cα atoms from their centroid — a single number for overall size and compactness. A globular domain of N residues has Rg ≈ 2.2·N^0.38 Å; an extended or disordered chain has a much larger Rg. The Cα contact count is the number of residue pairs whose Cα atoms are within 8 Å and are more than four positions apart in sequence — a standard proxy for tertiary packing density. The bounding box is the smallest axis-aligned box enclosing all Cα atoms.

Q: Where is each backbone atom in 3D?
A: Structure coordinates are given as an mmCIF _atom_site loop: one row per atom with element, residue name, chain id, sequence number, and x/y/z position in Å. Only the four main-chain atoms per residue are included here; side chains are omitted to keep the record compact.

Q: What is the amino-acid chain?
A: Primary structure: the covalent order of the twenty standard amino acids along the backbone. Two proteins with the same sequence will (almost always) fold to the same structure; two with 30% identity often share a fold but not the details.

Q: What if only a Cα trace is available?
A: Three-state secondary structure (P-SEA) collapses the eight DSSP classes into helix (a), strand (b), and coil (c). P-SEA assigns these from Cα geometry alone — distances and angles — without requiring backbone oxygens, so it works on any Cα trace.

Q: What family and function is it annotated with?
A: Database cross-references. InterPro integrates a dozen domain/family signature databases into unified entries with residue-range hits. GO terms attach function/process/location labels with evidence codes. CATH codes position the fold in a four-level structural taxonomy. Organism is the NCBI-taxonomy species name.

Q: How confident is the AlphaFold model at each residue?
A: pLDDT is the predicted lDDT-Cα score: AlphaFold's confidence that the local environment of each residue (all inter-atomic distances within 15 Å) is correctly placed. It is a per-residue number between 0 and 100, with higher meaning more reliable.

Q: How mobile is each atom in the crystal?
A: B-factor (Debye–Waller factor) reflects atomic displacement in the crystal lattice. It is an experimental observable (units Å²), not a prediction; low values mean the atom is pinned down, high values mean it moves or is heterogeneous across the crystal.

Q: Which residues are buried vs exposed?
A: SASA measures how much of the protein is reachable by solvent. It is computed by rolling a water-sized probe over the atomic surface and summing the exposed area (Å²). Per-residue SASA distinguishes core (buried, low SASA) from surface (exposed, high SASA) residues; total SASA is a whole-molecule size measure.

Q: What do the diagnostic plots show?
A: Plot images: a contact map (which residues are close in 3D, as an N×N binary image), a Ramachandran scatter (backbone torsion angles, revealing secondary-structure composition at a glance), and — for AlphaFold structures — a PAE heatmap (pairwise prediction confidence).

Q: What known structures does this most resemble?
A: The Foldseek neighbor list gives the closest experimentally determined structures in the PDB, ranked by structural alignment. TM-score near 1 means near-identical fold; near 0.3 means only rough topology match. This is how one finds what a novel AlphaFold prediction most resembles in the solved-structure universe.

Q: Are the domains correctly placed relative to each other?
A: Predicted aligned error is AlphaFold's pairwise confidence. Unlike pLDDT (per-residue), PAE is per-residue-pair and captures whether two parts of the structure are correctly placed relative to each other. Units are ångströms of expected positional error.

Q: What do the rendered images show?
A: Structure images are PyMOL renders from six orthogonal camera directions. Cartoon representation draws helices as coils and strands as arrows; sticks shows the backbone as bonds; surface shows the solvent-excluded envelope. Rainbow coloring maps sequence position to hue (blue→red, N→C); chain coloring assigns a distinct color per polypeptide.

Q: What are the backbone torsion angles?
A: φ (phi) and ψ (psi) are the two rotatable backbone dihedrals per residue: φ is the C(i-1)–N–Cα–C torsion, ψ is the N–Cα–C–N(i+1) torsion, both in degrees on (−180°, 180°]. α-helical residues cluster near (−60°, −45°); β-strand residues near (−120°, +130°). A Ramachandran plot is simply a scatter of (φ, ψ) for every residue.